Protein AF-Q24WX6-F1 (afdb_monomer)

pLDDT: mean 88.16, std 10.54, range [50.06, 98.44]

Nearest PDB structure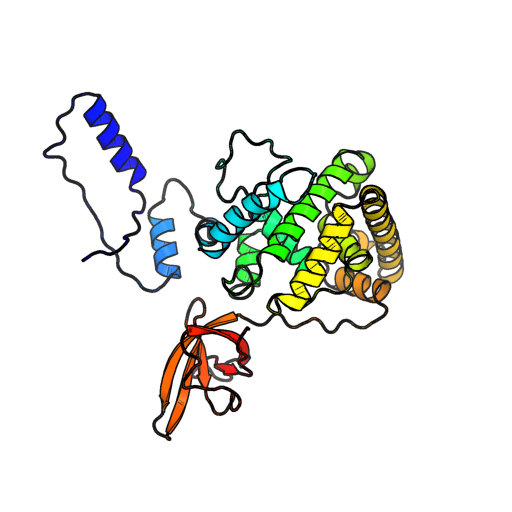s (foldseek):
  1u5k-assembly1_A  TM=6.510E-01  e=1.319E-01  Deinococcus radiodurans R1 = ATCC 13939 = DSM 20539
  2q2h-assembly1_B  TM=5.658E-01  e=6.528E-02  Agrobacterium fabrum str. C58
  5h34-assembly1_A  TM=5.821E-01  e=9.757E-02  Nanoarchaeum equitans Kin4-M
  7d8r-assembly2_C  TM=3.415E-01  e=2.922E-02  Homo sapiens
  7d8s-assembly1_B  TM=3.604E-01  e=7.981E-02  Homo sapiens

Organism: Desulfitobacterium hafniense (strain Y51) (NCBI:txid138119)

Mean predicted aligned error: 9.55 Å

InterPro domains:
  IPR018891 Abortive phage infection protein, C-terminal [PF10592] (2-217)

Foldseek 3Di:
DDDPDDDAPCPVVVVVVVVCVVVVHDCVVPDDDDDDDDDPFVVVVLVCNQVRPPPDGDDPLNVLCVDPLNVVLQVVLVVVPVVAPDQRAGECADPCPPVPDDPLSYDYLLQLLLLLCLAQQLQQLCSVPGPNVSCVVCPLQPSDPLFDSLSSVLSSVLLSLLVVLCVVVVVSCVPCVLVSSVLSNLLLCVFLNDHDQRLQHVNNNSSSVSSVCCCSDPCVSVSSVVSSVVVVVLLVVCCVVPHVVCNVVCRNDPVSSQSSCCVSVVDNDPNPPRFRKFAWADWDADPVRWIKTWTDGPRDTAIETCVQVVPDDRVPRHGFMWTFDWDPDPDPPDHIHTHPIDTRD

Structure (mmCIF, N/CA/C/O backbone):
data_AF-Q24WX6-F1
#
_entry.id   AF-Q24WX6-F1
#
loop_
_atom_site.group_PDB
_atom_site.id
_atom_site.type_symbol
_atom_site.label_atom_id
_atom_site.label_alt_id
_atom_site.label_comp_id
_atom_site.label_asym_id
_atom_site.label_entity_id
_atom_site.label_seq_id
_atom_site.pdbx_PDB_ins_code
_atom_site.Cartn_x
_atom_site.Cartn_y
_atom_site.Cartn_z
_atom_site.occupancy
_atom_site.B_iso_or_equiv
_atom_site.auth_seq_id
_atom_site.auth_comp_id
_atom_site.auth_asym_id
_atom_site.auth_atom_id
_atom_site.pdbx_PDB_model_num
ATOM 1 N N . MET A 1 1 ? -2.147 -34.219 -20.030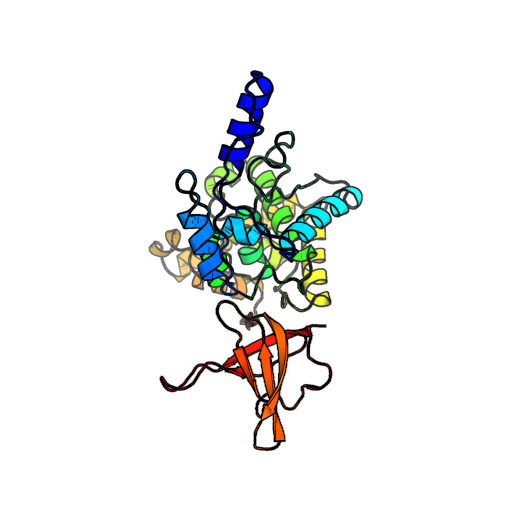 1.00 60.09 1 MET A N 1
ATOM 2 C CA . MET A 1 1 ? -1.187 -33.337 -20.732 1.00 60.09 1 MET A CA 1
ATOM 3 C C . MET A 1 1 ? -0.589 -32.404 -19.684 1.00 60.09 1 MET A C 1
ATOM 5 O O . MET A 1 1 ? -1.274 -32.155 -18.702 1.00 60.09 1 MET A O 1
ATOM 9 N N . LEU A 1 2 ? 0.665 -31.956 -19.806 1.00 70.75 2 LEU A N 1
ATOM 10 C CA . LEU A 1 2 ? 1.179 -30.904 -18.916 1.00 70.75 2 LEU A CA 1
ATOM 11 C C . LEU A 1 2 ? 0.625 -29.567 -19.405 1.00 70.75 2 LEU A C 1
ATOM 13 O O . LEU A 1 2 ? 0.882 -29.190 -20.545 1.00 70.75 2 LEU A O 1
ATOM 17 N N . GLU A 1 3 ? -0.123 -28.871 -18.560 1.00 67.50 3 GLU A N 1
ATOM 18 C CA . GLU A 1 3 ? -0.701 -27.568 -18.880 1.00 67.50 3 GLU A CA 1
ATOM 19 C C . GLU A 1 3 ? 0.073 -26.487 -18.121 1.00 67.50 3 GLU A C 1
ATOM 21 O O . GLU A 1 3 ? 0.206 -26.552 -16.901 1.00 67.50 3 GLU A O 1
ATOM 26 N N . SER A 1 4 ? 0.644 -25.527 -18.855 1.00 69.25 4 SER A N 1
ATOM 27 C CA . SER A 1 4 ? 1.401 -24.384 -18.315 1.00 69.25 4 SER A CA 1
ATOM 28 C C . SER A 1 4 ? 2.493 -24.729 -17.273 1.00 69.25 4 SER A C 1
ATOM 30 O O . SER A 1 4 ? 2.513 -24.141 -16.190 1.00 69.25 4 SER A O 1
ATOM 32 N N . PRO A 1 5 ? 3.435 -25.656 -17.558 1.00 78.69 5 PRO A N 1
ATOM 33 C CA . PRO A 1 5 ? 4.469 -26.034 -16.596 1.00 78.69 5 PRO A CA 1
ATOM 34 C C . PRO A 1 5 ? 5.439 -24.878 -16.303 1.00 78.69 5 PRO A C 1
ATOM 36 O O . PRO A 1 5 ? 5.930 -24.207 -17.213 1.00 78.69 5 PRO A O 1
ATOM 39 N N . GLN A 1 6 ? 5.793 -24.693 -15.030 1.00 74.00 6 GLN A N 1
ATOM 40 C CA . GLN A 1 6 ? 6.845 -23.759 -14.632 1.00 74.00 6 GLN A CA 1
ATOM 41 C C . GLN A 1 6 ? 8.226 -24.416 -14.773 1.00 74.00 6 GLN A C 1
ATOM 43 O O . GLN A 1 6 ? 8.558 -25.363 -14.061 1.00 74.00 6 GLN A O 1
ATOM 48 N N . VAL A 1 7 ? 9.061 -23.888 -15.671 1.00 79.75 7 VAL A N 1
ATOM 49 C CA . VAL A 1 7 ? 10.448 -24.347 -15.839 1.00 79.75 7 VAL A CA 1
ATOM 50 C C . VAL A 1 7 ? 11.359 -23.601 -14.865 1.00 79.75 7 VAL A C 1
ATOM 52 O O . VAL A 1 7 ? 11.548 -22.390 -14.974 1.00 79.75 7 VAL A O 1
ATOM 55 N N . VAL A 1 8 ? 11.963 -24.330 -13.924 1.00 75.50 8 VAL A N 1
ATOM 56 C CA . VAL A 1 8 ? 12.970 -23.800 -12.992 1.00 75.50 8 VAL A CA 1
ATOM 57 C C . VAL A 1 8 ? 14.379 -24.163 -13.456 1.00 75.50 8 VAL A C 1
ATOM 59 O O . VAL A 1 8 ? 14.614 -25.270 -13.927 1.00 75.50 8 VAL A O 1
ATOM 62 N N . ASN A 1 9 ? 15.321 -23.222 -13.331 1.00 75.19 9 ASN A N 1
ATOM 63 C CA . ASN A 1 9 ? 16.736 -23.402 -13.692 1.00 75.19 9 ASN A CA 1
ATOM 64 C C . ASN A 1 9 ? 16.992 -23.863 -15.155 1.00 75.19 9 ASN A C 1
ATOM 66 O O . ASN A 1 9 ? 17.970 -24.540 -15.447 1.00 75.19 9 ASN A O 1
ATOM 70 N N . GLY A 1 10 ? 16.123 -23.484 -16.102 1.00 79.38 10 GLY A N 1
ATOM 71 C CA . GLY A 1 10 ? 16.285 -23.835 -17.525 1.00 79.38 10 GLY A CA 1
ATOM 72 C C . GLY A 1 10 ? 17.200 -22.894 -18.321 1.00 79.38 10 GLY A C 1
ATOM 73 O O . GLY A 1 10 ? 17.742 -23.282 -19.351 1.00 79.38 10 GLY A O 1
ATOM 74 N N . CYS A 1 11 ? 17.406 -21.658 -17.850 1.00 80.62 11 CYS A N 1
ATOM 75 C CA . CYS A 1 11 ? 18.111 -20.616 -18.608 1.00 80.62 11 CYS A CA 1
ATOM 76 C C . CYS A 1 11 ? 19.559 -21.004 -18.958 1.00 80.62 11 CYS A C 1
ATOM 78 O O . CYS A 1 11 ? 20.016 -20.747 -20.068 1.00 80.62 11 CYS A O 1
ATOM 80 N N . GLN A 1 12 ? 20.264 -21.672 -18.041 1.00 79.81 12 GLN A N 1
ATOM 81 C CA . GLN A 1 12 ? 21.644 -22.111 -18.268 1.00 79.81 12 GLN A CA 1
ATOM 82 C C . GLN A 1 12 ? 21.723 -23.167 -19.361 1.00 79.81 12 GLN A C 1
ATOM 84 O O . GLN A 1 12 ? 22.486 -23.002 -20.308 1.00 79.81 12 GLN A O 1
ATOM 89 N N . THR A 1 13 ? 20.884 -24.200 -19.269 1.00 86.75 13 THR A N 1
ATOM 90 C CA . THR A 1 13 ? 20.792 -25.256 -20.279 1.00 86.75 13 THR A CA 1
ATOM 91 C C . THR A 1 13 ? 20.408 -24.679 -21.639 1.00 86.75 13 THR A C 1
ATOM 93 O O . THR A 1 13 ? 21.085 -24.958 -22.625 1.00 86.75 13 THR A O 1
ATOM 96 N N . CYS A 1 14 ? 19.396 -23.806 -21.696 1.00 88.06 14 CYS A N 1
ATOM 97 C CA . CYS A 1 14 ? 18.997 -23.142 -22.938 1.00 88.06 14 CYS A CA 1
ATOM 98 C C . CYS A 1 14 ? 20.135 -22.303 -23.535 1.00 88.06 14 CYS A C 1
ATOM 100 O O . CYS A 1 14 ? 20.377 -22.371 -24.737 1.00 88.06 14 CYS A O 1
ATOM 102 N N . ASN A 1 15 ? 20.864 -21.543 -22.712 1.00 88.81 15 ASN A N 1
ATOM 103 C CA . ASN A 1 15 ? 21.990 -20.740 -23.179 1.00 88.81 15 ASN A CA 1
ATOM 104 C C . ASN A 1 15 ? 23.150 -21.613 -23.685 1.00 88.81 15 ASN A C 1
ATOM 106 O O . ASN A 1 15 ? 23.727 -21.305 -24.723 1.00 88.81 15 ASN A O 1
ATOM 110 N N . SER A 1 16 ? 23.475 -22.716 -23.004 1.00 89.81 16 SER A N 1
ATOM 111 C CA . SER A 1 16 ? 24.499 -23.666 -23.457 1.00 89.81 16 SER A CA 1
ATOM 112 C C . SER A 1 16 ? 24.142 -24.301 -24.800 1.00 89.81 16 SER A C 1
ATOM 114 O O . SER A 1 16 ? 24.988 -24.339 -25.690 1.00 89.81 16 SER A O 1
ATOM 116 N N . LEU A 1 17 ? 22.889 -24.735 -24.974 1.00 91.69 17 LEU A N 1
ATOM 117 C CA . LEU A 1 17 ? 22.399 -25.275 -26.246 1.00 91.69 17 LEU A CA 1
ATOM 118 C C . LEU A 1 17 ? 22.440 -24.217 -27.355 1.00 91.69 17 LEU A C 1
ATOM 120 O O . LEU A 1 17 ? 22.911 -24.494 -28.454 1.00 91.69 17 LEU A O 1
ATOM 124 N N . TYR A 1 18 ? 22.022 -22.985 -27.052 1.00 92.31 18 TYR A N 1
ATOM 125 C CA . TYR A 1 18 ? 22.083 -21.867 -27.993 1.00 92.31 18 TYR A CA 1
ATOM 126 C C . TYR A 1 18 ? 23.519 -21.551 -28.439 1.00 92.31 18 TYR A C 1
ATOM 128 O O . TYR A 1 18 ? 23.769 -21.372 -29.630 1.00 92.31 18 TYR A O 1
ATOM 136 N N . VAL A 1 19 ? 24.478 -21.512 -27.507 1.00 94.19 19 VAL A N 1
ATOM 137 C CA . VAL A 1 19 ? 25.898 -21.273 -27.819 1.00 94.19 19 VAL A CA 1
ATOM 138 C C . VAL A 1 19 ? 26.489 -22.421 -28.640 1.00 94.19 19 VAL A C 1
ATOM 140 O O . VAL A 1 19 ? 27.197 -22.159 -29.609 1.00 94.19 19 VAL A O 1
ATOM 143 N N . ALA A 1 20 ? 26.182 -23.675 -28.296 1.00 92.19 20 ALA A N 1
ATOM 144 C CA . ALA A 1 20 ? 26.633 -24.847 -29.047 1.00 92.19 20 ALA A CA 1
ATOM 145 C C . ALA A 1 20 ? 26.118 -24.815 -30.495 1.00 92.19 20 ALA A C 1
ATOM 147 O O . ALA A 1 20 ? 26.913 -24.905 -31.431 1.00 92.19 20 ALA A O 1
ATOM 148 N N . MET A 1 21 ? 24.818 -24.558 -30.674 1.00 92.75 21 MET A N 1
ATOM 149 C CA . MET A 1 21 ? 24.195 -24.389 -31.988 1.00 92.75 21 MET A CA 1
ATOM 150 C C . MET A 1 21 ? 24.847 -23.247 -32.781 1.00 92.75 21 MET A C 1
ATOM 152 O O . MET A 1 21 ? 25.181 -23.411 -33.952 1.00 92.75 21 MET A O 1
ATOM 156 N N . LYS A 1 22 ? 25.088 -22.094 -32.142 1.00 95.19 22 LYS A N 1
ATOM 157 C CA . LYS A 1 22 ? 25.739 -20.937 -32.780 1.00 95.19 22 LYS A CA 1
ATOM 158 C C . LYS A 1 22 ? 27.173 -21.236 -33.233 1.00 95.19 22 LYS A C 1
ATOM 160 O O . LYS A 1 22 ? 27.625 -20.662 -34.220 1.00 95.19 22 LYS A O 1
ATOM 165 N N . ASN A 1 23 ? 27.869 -22.129 -32.536 1.00 95.50 23 ASN A N 1
ATOM 166 C CA . ASN A 1 23 ? 29.226 -22.558 -32.867 1.00 95.50 23 ASN A CA 1
ATOM 167 C C . ASN A 1 23 ? 29.267 -23.745 -33.850 1.00 95.50 23 ASN A C 1
ATOM 169 O O . ASN A 1 23 ? 30.344 -24.283 -34.095 1.00 95.50 23 ASN A O 1
ATOM 173 N N . GLY A 1 24 ? 28.123 -24.157 -34.412 1.00 93.50 24 GLY A N 1
ATOM 174 C CA . GLY A 1 24 ? 28.044 -25.239 -35.397 1.00 93.50 24 GLY A CA 1
ATOM 175 C C . GLY A 1 24 ? 28.171 -26.646 -34.809 1.00 93.50 24 GLY A C 1
ATOM 176 O O . GLY A 1 24 ? 28.471 -27.582 -35.544 1.00 93.50 24 GLY A O 1
ATOM 177 N N . VAL A 1 25 ? 27.968 -26.808 -33.499 1.00 94.00 25 VAL A N 1
ATOM 178 C CA . VAL A 1 25 ? 27.922 -28.128 -32.857 1.00 94.00 25 VAL A CA 1
ATOM 179 C C . VAL A 1 25 ? 26.574 -28.779 -33.167 1.00 94.00 25 VAL A C 1
ATOM 181 O O . VAL A 1 25 ? 25.530 -28.164 -32.938 1.00 94.00 25 VAL A O 1
ATOM 184 N N . ASP A 1 26 ? 26.587 -30.020 -33.659 1.00 92.12 26 ASP A N 1
ATOM 185 C CA . ASP A 1 26 ? 25.370 -30.820 -33.799 1.00 92.12 26 ASP A CA 1
ATOM 186 C C . ASP A 1 26 ? 24.848 -31.217 -32.411 1.00 92.12 26 ASP A C 1
ATOM 188 O O . ASP A 1 26 ? 25.550 -31.840 -31.614 1.00 92.12 26 ASP A O 1
ATOM 192 N N . ILE A 1 27 ? 23.617 -30.806 -32.115 1.00 91.06 27 ILE A N 1
ATOM 193 C CA . ILE A 1 27 ? 22.934 -31.049 -30.840 1.00 91.06 27 ILE A CA 1
ATOM 194 C C . ILE A 1 27 ? 21.709 -31.960 -31.001 1.00 91.06 27 ILE A C 1
ATOM 196 O O . ILE A 1 27 ? 20.914 -32.070 -30.071 1.00 91.06 27 ILE A O 1
ATOM 200 N N . SER A 1 28 ? 21.529 -32.599 -32.162 1.00 91.38 28 SER A N 1
ATOM 201 C CA . SER A 1 28 ? 20.377 -33.467 -32.446 1.00 91.38 28 SER A CA 1
ATOM 202 C C . SER A 1 28 ? 20.262 -34.662 -31.488 1.00 91.38 28 SER A C 1
ATOM 204 O O . SER A 1 28 ? 19.153 -35.056 -31.131 1.00 91.38 28 SER A O 1
ATOM 206 N N . GLU A 1 29 ? 21.393 -35.178 -31.001 1.00 91.38 29 GLU A N 1
ATOM 207 C CA . GLU A 1 29 ? 21.464 -36.269 -30.016 1.00 91.38 29 GLU A CA 1
ATOM 208 C C . GLU A 1 29 ? 21.623 -35.779 -28.564 1.00 91.38 29 GLU A C 1
ATOM 210 O O . GLU A 1 29 ? 21.846 -36.572 -27.646 1.00 91.38 29 GLU A O 1
ATOM 215 N N . ALA A 1 30 ? 21.530 -34.468 -28.314 1.00 89.50 30 ALA A N 1
ATOM 216 C CA . ALA A 1 30 ? 21.699 -33.924 -26.972 1.00 89.50 30 ALA A CA 1
ATOM 217 C C . ALA A 1 30 ? 20.578 -34.403 -26.031 1.00 89.50 30 ALA A C 1
ATOM 219 O O . ALA A 1 30 ? 19.395 -34.122 -26.232 1.00 89.50 30 ALA A O 1
ATOM 220 N N . VAL A 1 31 ? 20.957 -35.084 -24.947 1.00 89.19 31 VAL A N 1
ATOM 221 C CA . VAL A 1 31 ? 20.015 -35.588 -23.939 1.00 89.19 31 VAL A CA 1
ATOM 222 C C . VAL A 1 31 ? 19.787 -34.536 -22.855 1.00 89.19 31 VAL A C 1
ATOM 224 O O . VAL A 1 31 ? 20.720 -34.109 -22.174 1.00 89.19 31 VAL A O 1
ATOM 227 N N . ILE A 1 32 ? 18.526 -34.148 -22.651 1.00 87.94 32 ILE A N 1
ATOM 228 C CA . ILE A 1 32 ? 18.121 -33.224 -21.586 1.00 87.94 32 ILE A CA 1
ATOM 229 C C . ILE A 1 32 ? 17.443 -34.013 -20.467 1.00 87.94 32 ILE A C 1
ATOM 231 O O . ILE A 1 32 ? 16.397 -34.630 -20.662 1.00 87.94 32 ILE A O 1
ATOM 235 N N . PHE A 1 33 ? 18.008 -33.947 -19.262 1.00 85.75 33 PHE A N 1
ATOM 236 C CA . PHE A 1 33 ? 17.379 -34.510 -18.071 1.00 85.75 33 PHE A CA 1
ATOM 237 C C . PHE A 1 33 ? 16.331 -33.546 -17.520 1.00 85.75 33 PHE A C 1
ATOM 239 O O . PHE A 1 33 ? 16.661 -32.483 -16.993 1.00 85.75 33 PHE A O 1
ATOM 246 N N . VAL A 1 34 ? 15.061 -33.938 -17.609 1.00 85.94 34 VAL A N 1
ATOM 247 C CA . VAL A 1 34 ? 13.938 -33.173 -17.060 1.00 85.94 34 VAL A CA 1
ATOM 248 C C . VAL A 1 34 ? 13.403 -33.883 -15.822 1.00 85.94 34 VAL A C 1
ATOM 250 O O . VAL A 1 34 ? 13.011 -35.047 -15.881 1.00 85.94 34 VAL A O 1
ATOM 253 N N . LYS A 1 35 ? 13.357 -33.173 -14.690 1.00 85.94 35 LYS A N 1
ATOM 254 C CA . LYS A 1 35 ? 12.682 -33.637 -13.473 1.00 85.94 35 LYS A CA 1
ATOM 255 C C . LYS A 1 35 ? 11.341 -32.924 -13.343 1.00 85.94 35 LYS A C 1
ATOM 257 O O . LYS A 1 35 ? 11.308 -31.711 -13.160 1.00 85.94 35 LYS A O 1
ATOM 262 N N . ILE A 1 36 ? 10.252 -33.684 -13.406 1.00 86.62 36 ILE A N 1
ATOM 263 C CA . ILE A 1 36 ? 8.893 -33.163 -13.230 1.00 86.62 36 ILE A CA 1
ATOM 264 C C . ILE A 1 36 ? 8.498 -33.338 -11.764 1.00 86.62 36 ILE A C 1
ATOM 266 O O . ILE A 1 36 ? 8.629 -34.427 -11.206 1.00 86.62 36 ILE A O 1
ATOM 270 N N . ILE A 1 37 ? 8.031 -32.260 -11.136 1.00 82.88 37 ILE A N 1
ATOM 271 C CA . ILE A 1 37 ? 7.496 -32.275 -9.774 1.00 82.88 37 ILE A CA 1
ATOM 272 C C . ILE A 1 37 ? 6.096 -31.670 -9.823 1.00 82.88 37 ILE A C 1
ATOM 274 O O . ILE A 1 37 ? 5.929 -30.563 -10.326 1.00 82.88 37 ILE A O 1
ATOM 278 N N . ALA A 1 38 ? 5.107 -32.395 -9.304 1.00 83.88 38 ALA A N 1
ATOM 279 C CA . ALA A 1 38 ? 3.728 -31.935 -9.188 1.00 83.88 38 ALA A CA 1
ATOM 280 C C . ALA A 1 38 ? 3.383 -31.765 -7.705 1.00 83.88 38 ALA A C 1
ATOM 282 O O . ALA A 1 38 ? 3.514 -32.703 -6.920 1.00 83.88 38 ALA A O 1
ATOM 283 N N . THR A 1 39 ? 2.975 -30.560 -7.318 1.00 78.56 39 THR A N 1
ATOM 284 C CA . THR A 1 39 ? 2.577 -30.217 -5.949 1.00 78.56 39 THR A CA 1
ATOM 285 C C . THR A 1 39 ? 1.466 -29.174 -5.992 1.00 78.56 39 THR A C 1
ATOM 287 O O . THR A 1 39 ? 1.445 -28.344 -6.893 1.00 78.56 39 THR A O 1
ATOM 290 N N . GLN A 1 40 ? 0.560 -29.231 -5.016 1.00 73.25 40 GLN A N 1
ATOM 291 C CA . GLN A 1 40 ? -0.471 -28.212 -4.767 1.00 73.25 40 GLN A CA 1
ATOM 292 C C . GLN A 1 40 ? -0.101 -27.304 -3.580 1.00 73.25 40 GLN A C 1
ATOM 294 O O . GLN A 1 40 ? -0.862 -26.429 -3.194 1.00 73.25 40 GLN A O 1
ATOM 299 N N . VAL A 1 41 ? 1.058 -27.544 -2.957 1.00 75.06 41 VAL A N 1
ATOM 300 C CA . VAL A 1 41 ? 1.528 -26.807 -1.783 1.00 75.06 41 VAL A CA 1
ATOM 301 C C . VAL A 1 41 ? 2.519 -25.732 -2.222 1.00 75.06 41 VAL A C 1
ATOM 303 O O . VAL A 1 41 ? 3.659 -26.051 -2.577 1.00 75.06 41 VAL A O 1
ATOM 306 N N . ASP A 1 42 ? 2.117 -24.464 -2.141 1.00 66.31 42 ASP A N 1
ATOM 307 C CA . ASP A 1 42 ? 2.928 -23.310 -2.565 1.00 66.31 42 ASP A CA 1
ATOM 308 C C . ASP A 1 42 ? 4.263 -23.208 -1.828 1.00 66.31 42 ASP A C 1
ATOM 310 O O . ASP A 1 42 ? 5.299 -22.901 -2.421 1.00 66.31 42 ASP A O 1
ATOM 314 N N . SER A 1 43 ? 4.280 -23.528 -0.533 1.00 66.75 43 SER A N 1
ATOM 315 C CA . SER A 1 43 ? 5.517 -23.529 0.252 1.00 66.75 43 SER A CA 1
ATOM 316 C C . SER A 1 43 ? 6.532 -24.555 -0.270 1.00 66.75 43 SER A C 1
ATOM 318 O O . SER A 1 43 ? 7.736 -24.281 -0.269 1.00 66.75 43 SER A O 1
ATOM 320 N N . LEU A 1 44 ? 6.063 -25.696 -0.793 1.00 74.88 44 LEU A N 1
ATOM 321 C CA . LEU A 1 44 ? 6.910 -26.704 -1.426 1.00 74.88 44 LEU A CA 1
ATOM 322 C C . LEU A 1 44 ? 7.382 -26.237 -2.807 1.00 74.88 44 LEU A C 1
ATOM 324 O O . LEU A 1 44 ? 8.564 -26.386 -3.110 1.00 74.88 44 LEU A O 1
ATOM 328 N N . THR A 1 45 ? 6.510 -25.619 -3.608 1.00 73.31 45 THR A N 1
ATOM 329 C CA . THR A 1 45 ? 6.875 -25.006 -4.899 1.00 73.31 45 THR A CA 1
ATOM 330 C C . THR A 1 45 ? 7.978 -23.963 -4.718 1.00 73.31 45 THR A C 1
ATOM 332 O O . THR A 1 45 ? 9.033 -24.047 -5.352 1.00 73.31 45 THR A O 1
ATOM 335 N N . ASN A 1 46 ? 7.798 -23.040 -3.770 1.00 69.44 46 ASN A N 1
ATOM 336 C CA . ASN A 1 46 ? 8.791 -22.026 -3.417 1.00 69.44 46 ASN A CA 1
ATOM 337 C C . ASN A 1 46 ? 10.087 -22.666 -2.905 1.00 69.44 46 ASN A C 1
ATOM 339 O O . ASN A 1 46 ? 11.180 -22.231 -3.270 1.00 69.44 46 ASN A O 1
ATOM 343 N N . GLY A 1 47 ? 9.983 -23.726 -2.097 1.00 73.81 47 GLY A N 1
ATOM 344 C CA . GLY A 1 47 ? 11.125 -24.511 -1.629 1.00 73.81 47 GLY A CA 1
ATOM 345 C C . GLY A 1 47 ? 11.916 -25.156 -2.772 1.00 73.81 47 GLY A C 1
ATOM 346 O O . GLY A 1 47 ? 13.144 -25.071 -2.790 1.00 73.81 47 GLY A O 1
ATOM 347 N N . ILE A 1 48 ? 11.231 -25.736 -3.761 1.00 79.00 48 ILE A N 1
ATOM 348 C CA . ILE A 1 48 ? 11.843 -26.326 -4.959 1.00 79.00 48 ILE A CA 1
ATOM 349 C C . ILE A 1 48 ? 12.548 -25.247 -5.776 1.00 79.00 48 ILE A C 1
ATOM 351 O O . ILE A 1 48 ? 13.717 -25.406 -6.127 1.00 79.00 48 ILE A O 1
ATOM 355 N N . VAL A 1 49 ? 11.879 -24.130 -6.056 1.00 73.12 49 VAL A N 1
ATOM 356 C CA . VAL A 1 49 ? 12.453 -23.030 -6.842 1.00 73.12 49 VAL A CA 1
ATOM 357 C C . VAL A 1 49 ? 13.682 -22.440 -6.135 1.00 73.12 49 VAL A C 1
ATOM 359 O O . VAL A 1 49 ? 14.711 -22.225 -6.777 1.00 73.12 49 VAL A O 1
ATOM 362 N N . LYS A 1 50 ? 13.626 -22.244 -4.811 1.00 70.88 50 LYS A N 1
ATOM 363 C CA . LYS A 1 50 ? 14.773 -21.797 -4.002 1.00 70.88 50 LYS A CA 1
ATOM 364 C C . LYS A 1 50 ? 15.917 -22.807 -4.013 1.00 70.88 50 LYS A C 1
ATOM 366 O O . LYS A 1 50 ? 17.061 -22.437 -4.255 1.00 70.88 50 LYS A O 1
ATOM 371 N N . GLY A 1 51 ? 15.615 -24.083 -3.774 1.00 71.38 51 GLY A N 1
ATOM 372 C CA . GLY A 1 51 ? 16.614 -25.150 -3.696 1.00 71.38 51 GLY A CA 1
ATOM 373 C C . GLY A 1 51 ? 17.288 -25.461 -5.035 1.00 71.38 51 GLY A C 1
ATOM 374 O O . GLY A 1 51 ? 18.442 -25.892 -5.058 1.00 71.38 51 GLY A O 1
ATOM 375 N N . THR A 1 52 ? 16.593 -25.224 -6.150 1.00 72.50 52 THR A N 1
ATOM 376 C CA . THR A 1 52 ? 17.114 -25.447 -7.507 1.00 72.50 52 THR A CA 1
ATOM 377 C C . THR A 1 52 ? 17.898 -24.254 -8.052 1.00 72.50 52 THR A C 1
ATOM 379 O O . THR A 1 52 ? 18.831 -24.468 -8.823 1.00 72.50 52 THR A O 1
ATOM 382 N N . ASN A 1 53 ? 17.622 -23.021 -7.615 1.00 66.44 53 ASN A N 1
ATOM 383 C CA . ASN A 1 53 ? 18.404 -21.828 -7.965 1.00 66.44 53 ASN A CA 1
ATOM 384 C C . ASN A 1 53 ? 19.611 -21.634 -7.028 1.00 66.44 53 ASN A C 1
ATOM 386 O O . ASN A 1 53 ? 19.756 -20.613 -6.362 1.00 66.44 53 ASN A O 1
ATOM 390 N N . ARG A 1 54 ? 20.529 -22.608 -6.991 1.00 56.59 54 ARG A N 1
ATOM 391 C CA . ARG A 1 54 ? 21.718 -22.545 -6.114 1.00 56.59 54 ARG A CA 1
ATOM 392 C C . ARG A 1 54 ? 22.632 -21.339 -6.364 1.00 56.59 54 ARG A C 1
ATOM 394 O O . ARG A 1 54 ? 23.379 -20.966 -5.468 1.00 56.59 54 ARG A O 1
ATOM 401 N N . GLN A 1 55 ? 22.599 -20.754 -7.562 1.00 58.28 55 GLN A N 1
ATOM 402 C CA . GLN A 1 55 ? 23.461 -19.623 -7.922 1.00 58.28 55 GLN A CA 1
ATOM 403 C C . GLN A 1 55 ? 22.871 -18.255 -7.553 1.00 58.28 55 GLN A C 1
ATOM 405 O O . GLN A 1 55 ? 23.634 -17.320 -7.347 1.00 58.28 55 GLN A O 1
ATOM 410 N N . ASN A 1 56 ? 21.542 -18.135 -7.439 1.00 57.66 56 ASN A N 1
ATOM 411 C CA . ASN A 1 56 ? 20.856 -16.889 -7.095 1.00 57.66 56 ASN A CA 1
ATOM 412 C C . ASN A 1 56 ? 19.695 -17.184 -6.140 1.00 57.66 56 ASN A C 1
ATOM 414 O O . ASN A 1 56 ? 18.744 -17.865 -6.513 1.00 57.66 56 ASN A O 1
ATOM 418 N N . ILE A 1 57 ? 19.747 -16.639 -4.924 1.00 62.28 57 ILE A N 1
ATOM 419 C CA . ILE A 1 57 ? 18.659 -16.773 -3.949 1.00 62.28 57 ILE A CA 1
ATOM 420 C C . ILE A 1 57 ? 17.381 -16.159 -4.539 1.00 62.28 57 ILE A C 1
ATOM 422 O O . ILE A 1 57 ? 17.356 -14.979 -4.887 1.00 62.28 57 ILE A O 1
ATOM 426 N N . VAL A 1 58 ? 16.315 -16.958 -4.634 1.00 64.44 58 VAL A N 1
ATOM 427 C CA . VAL A 1 58 ? 14.978 -16.473 -5.003 1.00 64.44 58 VAL A CA 1
ATOM 428 C C . VAL A 1 58 ? 14.226 -16.123 -3.723 1.00 64.44 58 VAL A C 1
ATOM 430 O O . VAL A 1 58 ? 13.948 -16.991 -2.896 1.00 64.44 58 VAL A O 1
ATOM 433 N N . TYR A 1 59 ? 13.940 -14.842 -3.535 1.00 76.06 59 TYR A N 1
ATOM 434 C CA . TYR A 1 59 ? 13.269 -14.332 -2.339 1.00 76.06 59 TYR A CA 1
ATOM 435 C C . TYR A 1 59 ? 11.736 -14.469 -2.443 1.00 76.06 59 TYR A C 1
ATOM 437 O O . TYR A 1 59 ? 11.211 -14.594 -3.547 1.00 76.06 59 TYR A O 1
ATOM 445 N N . ASP A 1 60 ? 11.013 -14.465 -1.315 1.00 76.50 60 ASP A N 1
ATOM 446 C CA . ASP A 1 60 ? 9.539 -14.618 -1.285 1.00 76.50 60 ASP A CA 1
ATOM 447 C C . ASP A 1 60 ? 8.851 -13.523 -2.118 1.00 76.50 60 ASP A C 1
ATOM 449 O O . ASP A 1 60 ? 7.910 -13.765 -2.868 1.00 76.50 60 ASP A O 1
ATOM 453 N N . GLU A 1 61 ? 9.421 -12.325 -2.072 1.00 82.12 61 GLU A N 1
ATOM 454 C CA . GLU A 1 61 ? 9.010 -11.151 -2.825 1.00 82.12 61 GLU A CA 1
ATOM 455 C C . GLU A 1 61 ? 9.088 -11.373 -4.334 1.00 82.12 61 GLU A C 1
ATOM 457 O O . GLU A 1 61 ? 8.290 -10.806 -5.069 1.00 82.12 61 GLU A O 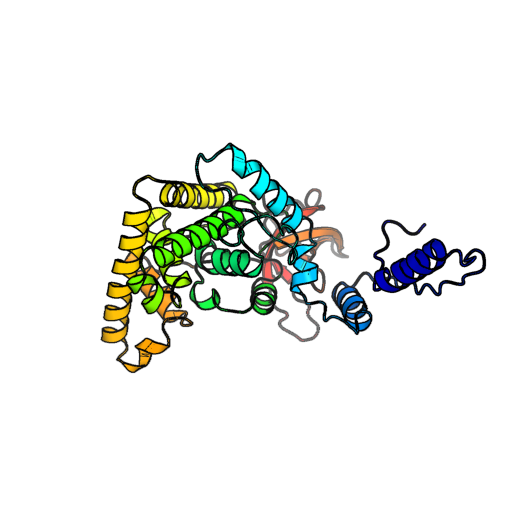1
ATOM 462 N N . ALA A 1 62 ? 10.015 -12.215 -4.807 1.00 81.94 62 ALA A N 1
ATOM 463 C CA . ALA A 1 62 ? 10.128 -12.547 -6.223 1.00 81.94 62 ALA A CA 1
ATOM 464 C C . ALA A 1 62 ? 8.952 -13.407 -6.711 1.00 81.94 62 ALA A C 1
ATOM 466 O O . ALA A 1 62 ? 8.599 -13.312 -7.884 1.00 81.94 62 ALA A O 1
ATOM 467 N N . PHE A 1 63 ? 8.338 -14.210 -5.835 1.00 82.62 63 PHE A N 1
ATOM 468 C CA . PHE A 1 63 ? 7.100 -14.930 -6.147 1.00 82.62 63 PHE A CA 1
ATOM 469 C C . PHE A 1 63 ? 5.896 -14.007 -6.052 1.00 82.62 63 PHE A C 1
ATOM 471 O O . PHE A 1 63 ? 5.066 -14.006 -6.959 1.00 82.62 63 PHE A O 1
ATOM 478 N N . GLU A 1 64 ? 5.835 -13.175 -5.012 1.00 88.56 64 GLU A N 1
ATOM 479 C CA . GLU A 1 64 ? 4.747 -12.214 -4.826 1.00 88.56 64 GLU A CA 1
ATOM 480 C C . GLU A 1 64 ? 4.549 -11.354 -6.070 1.00 88.56 64 GLU A C 1
ATOM 482 O O . GLU A 1 64 ? 3.472 -11.327 -6.662 1.00 88.56 64 GLU A O 1
ATOM 487 N N . ILE A 1 65 ? 5.632 -10.743 -6.553 1.00 90.31 65 ILE A N 1
ATOM 488 C CA . ILE A 1 65 ? 5.570 -9.888 -7.729 1.00 90.31 65 ILE A CA 1
ATOM 489 C C . ILE A 1 65 ? 5.173 -10.646 -8.997 1.00 90.31 65 ILE A C 1
ATOM 491 O O . ILE A 1 65 ? 4.929 -10.002 -10.002 1.00 90.31 65 ILE A O 1
ATOM 495 N N . THR A 1 66 ? 5.134 -11.980 -9.034 1.00 87.44 66 THR A N 1
ATOM 496 C CA . THR A 1 66 ? 4.657 -12.722 -10.218 1.00 87.44 66 THR A CA 1
ATOM 497 C C . THR A 1 66 ? 3.147 -12.924 -10.253 1.00 87.44 66 THR A C 1
ATOM 499 O O . THR A 1 66 ? 2.639 -13.280 -11.316 1.00 87.44 66 THR A O 1
ATOM 502 N N . LYS A 1 67 ? 2.439 -12.655 -9.148 1.00 88.81 67 LYS A N 1
ATOM 503 C CA . LYS A 1 67 ? 0.983 -12.806 -9.055 1.00 88.81 67 LYS A CA 1
ATOM 504 C C . LYS A 1 67 ? 0.227 -11.890 -10.035 1.00 88.81 67 LYS A C 1
ATOM 506 O O . LYS A 1 67 ? 0.736 -10.809 -10.362 1.00 88.81 67 LYS A O 1
ATOM 511 N N . PRO A 1 68 ? -0.993 -12.280 -10.466 1.00 90.44 68 PRO A N 1
ATOM 512 C CA . PRO A 1 68 ? -1.845 -11.477 -11.346 1.00 90.44 68 PRO A CA 1
ATOM 513 C C . PRO A 1 68 ? -2.044 -10.042 -10.856 1.00 90.44 68 PRO A C 1
ATOM 515 O O . PRO A 1 68 ? -1.821 -9.121 -11.640 1.00 90.44 68 PRO A O 1
ATOM 518 N N . PHE A 1 69 ? -2.324 -9.849 -9.560 1.00 95.31 69 PHE A N 1
ATOM 519 C CA . PHE A 1 69 ? -2.432 -8.531 -8.932 1.00 95.31 69 PHE A CA 1
ATOM 520 C C . PHE A 1 69 ? -1.323 -7.561 -9.362 1.00 95.31 69 PHE A C 1
ATOM 522 O O . PHE A 1 69 ? -1.586 -6.453 -9.821 1.00 95.31 69 PHE A O 1
ATOM 529 N N . HIS A 1 70 ? -0.059 -7.980 -9.263 1.00 96.38 70 HIS A N 1
ATOM 530 C CA . HIS A 1 70 ? 1.075 -7.108 -9.556 1.00 96.38 70 HIS A CA 1
ATOM 531 C C . HIS A 1 70 ? 1.267 -6.829 -11.047 1.00 96.38 70 HIS A C 1
ATOM 533 O O . HIS A 1 70 ? 1.831 -5.792 -11.396 1.00 96.38 70 HIS A O 1
ATOM 539 N N . LYS A 1 71 ? 0.819 -7.738 -11.918 1.00 94.38 71 LYS A N 1
ATOM 540 C CA . LYS A 1 71 ? 0.778 -7.496 -13.362 1.00 94.38 71 LYS A CA 1
ATOM 541 C C . LYS A 1 71 ? -0.317 -6.479 -13.698 1.00 94.38 71 LYS A C 1
ATOM 543 O O . LYS A 1 71 ? -0.034 -5.498 -14.369 1.00 94.38 71 LYS A O 1
ATOM 548 N N . ASN A 1 72 ? -1.516 -6.658 -13.147 1.00 96.75 72 ASN A N 1
ATOM 549 C CA . ASN A 1 72 ? -2.623 -5.720 -13.332 1.00 96.75 72 ASN A CA 1
ATOM 550 C C . ASN A 1 72 ? -2.274 -4.331 -12.776 1.00 96.75 72 ASN A C 1
ATOM 552 O O . ASN A 1 72 ? -2.579 -3.318 -13.396 1.00 96.75 72 ASN A O 1
ATOM 556 N N . LEU A 1 73 ? -1.581 -4.273 -11.633 1.00 97.50 73 LEU A N 1
ATOM 557 C CA . LEU A 1 73 ? -1.095 -3.019 -11.065 1.00 97.50 73 LEU A CA 1
ATOM 558 C C . LEU A 1 73 ? -0.070 -2.339 -11.979 1.00 97.50 73 LEU A C 1
ATOM 560 O O . LEU A 1 73 ? -0.107 -1.128 -12.143 1.00 97.50 73 LEU A O 1
ATOM 564 N N . GLU A 1 74 ? 0.852 -3.095 -12.569 1.00 95.81 74 GLU A N 1
ATOM 565 C CA . GLU A 1 74 ? 1.807 -2.571 -13.548 1.00 95.81 74 GLU A CA 1
ATOM 566 C C . GLU A 1 74 ? 1.091 -1.960 -14.761 1.00 95.81 74 GLU A C 1
ATOM 568 O O . GLU A 1 74 ? 1.358 -0.801 -15.083 1.00 95.81 74 GLU A O 1
ATOM 573 N N . ASP A 1 75 ? 0.117 -2.668 -15.338 1.00 94.62 75 ASP A N 1
ATOM 574 C CA . ASP A 1 75 ? -0.715 -2.168 -16.441 1.00 94.62 75 ASP A CA 1
ATOM 575 C C . ASP A 1 75 ? -1.506 -0.906 -16.027 1.00 94.62 75 ASP A C 1
ATOM 577 O O . ASP A 1 75 ? -1.594 0.065 -16.780 1.00 94.62 75 ASP A O 1
ATOM 581 N N . PHE A 1 76 ? -2.004 -0.855 -14.786 1.00 95.25 76 PHE A N 1
ATOM 582 C CA . PHE A 1 76 ? -2.689 0.316 -14.230 1.00 95.25 76 PHE A CA 1
ATOM 583 C C . PHE A 1 76 ? -1.765 1.537 -14.085 1.00 95.25 76 PHE A C 1
ATOM 585 O O . PHE A 1 76 ? -2.156 2.668 -14.378 1.00 95.25 76 PHE A O 1
ATOM 592 N N . PHE A 1 77 ? -0.502 1.345 -13.686 1.00 93.81 77 PHE A N 1
ATOM 593 C CA . PHE A 1 77 ? 0.486 2.433 -13.713 1.00 93.81 77 PHE A CA 1
ATOM 594 C C . PHE A 1 77 ? 0.678 2.972 -15.138 1.00 93.81 77 PHE A C 1
ATOM 596 O O . PHE A 1 77 ? 0.934 4.166 -15.311 1.00 93.81 77 PHE A O 1
ATOM 603 N N . GLU A 1 78 ? 0.550 2.115 -16.156 1.00 90.19 78 GLU A N 1
ATOM 604 C CA . GLU A 1 78 ? 0.646 2.517 -17.556 1.00 90.19 78 GLU A CA 1
ATOM 605 C C . GLU A 1 78 ? -0.575 3.283 -18.062 1.00 90.19 78 GLU A C 1
ATOM 607 O O . GLU A 1 78 ? -0.405 4.247 -18.806 1.00 90.19 78 GLU A O 1
ATOM 612 N N . SER A 1 79 ? -1.783 2.931 -17.627 1.00 90.50 79 SER A N 1
ATOM 613 C CA . SER A 1 79 ? -2.993 3.672 -18.006 1.00 90.50 79 SER A CA 1
ATOM 614 C C . SER A 1 79 ? -3.069 5.052 -17.344 1.00 90.50 79 SER A C 1
ATOM 616 O O . SER A 1 79 ? -3.600 6.002 -17.916 1.00 90.50 79 SER A O 1
ATOM 618 N N . MET A 1 80 ? -2.486 5.210 -16.152 1.00 87.44 80 MET A N 1
ATOM 619 C CA . MET A 1 80 ? -2.461 6.493 -15.437 1.00 87.44 80 MET A CA 1
ATOM 620 C C . MET A 1 80 ? -1.520 7.537 -16.066 1.00 87.44 80 MET A C 1
ATOM 622 O O . MET A 1 80 ? -1.533 8.703 -15.659 1.00 87.44 80 MET A O 1
ATOM 626 N N . LYS A 1 81 ? -0.711 7.155 -17.067 1.00 74.62 81 LYS A N 1
ATOM 627 C CA . LYS A 1 81 ? 0.221 8.055 -17.769 1.00 74.62 81 LYS A CA 1
ATOM 628 C C . LYS A 1 81 ? -0.504 9.156 -18.552 1.00 74.62 81 LYS A C 1
ATOM 630 O O . LYS A 1 81 ? -0.015 10.282 -18.580 1.00 74.62 81 LYS A O 1
ATOM 635 N N . ASP A 1 82 ? -1.671 8.844 -19.113 1.00 57.81 82 ASP A N 1
ATOM 636 C CA . ASP A 1 82 ? -2.398 9.728 -20.036 1.00 57.81 82 ASP A CA 1
ATOM 637 C C . ASP A 1 82 ? -3.372 10.684 -19.326 1.00 57.81 82 ASP A C 1
ATOM 639 O O . ASP A 1 82 ? -3.845 11.656 -19.912 1.00 57.81 82 ASP A O 1
ATOM 643 N N . SER A 1 83 ? -3.652 10.441 -18.042 1.00 55.72 83 SER A N 1
ATOM 644 C CA . SER A 1 83 ? -4.724 11.124 -17.298 1.00 55.72 83 SER A CA 1
ATOM 645 C C . SER A 1 83 ? -4.242 12.268 -16.399 1.00 55.72 83 SER A C 1
ATOM 647 O O . SER A 1 83 ? -5.039 13.091 -15.956 1.00 55.72 83 SER A O 1
ATOM 649 N N . SER A 1 84 ? -2.940 12.348 -16.105 1.00 50.88 84 SER A N 1
ATOM 650 C CA . SER A 1 84 ? -2.379 13.377 -15.225 1.00 50.88 84 SER A CA 1
ATOM 651 C C . SER A 1 84 ? -1.260 14.109 -15.957 1.00 50.88 84 SER A C 1
ATOM 653 O O . SER A 1 84 ? -0.251 13.503 -16.296 1.00 50.88 84 SER A O 1
ATOM 655 N N . GLY A 1 85 ? -1.398 15.413 -16.206 1.00 51.59 85 GLY A N 1
ATOM 656 C CA . GLY A 1 85 ? -0.364 16.255 -16.835 1.00 51.59 85 GLY A CA 1
ATOM 657 C C . GLY A 1 85 ? 0.904 16.449 -15.983 1.00 51.59 85 GLY A C 1
ATOM 658 O O . GLY A 1 85 ? 1.488 17.529 -15.966 1.00 51.59 85 GLY A O 1
ATOM 659 N N . SER A 1 86 ? 1.316 15.431 -15.225 1.00 57.44 86 SER A N 1
ATOM 660 C CA . SER A 1 86 ? 2.425 15.429 -14.282 1.00 57.44 86 SER A CA 1
ATOM 661 C C . SER A 1 86 ? 3.307 14.182 -14.462 1.00 57.44 86 SER A C 1
ATOM 663 O O . SER A 1 86 ? 2.965 13.258 -15.191 1.00 57.44 86 SER A O 1
ATOM 665 N N . VAL A 1 87 ? 4.482 14.176 -13.821 1.00 62.69 87 VAL A N 1
ATOM 666 C CA . VAL A 1 87 ? 5.515 13.131 -13.943 1.00 62.69 87 VAL A CA 1
ATOM 667 C C . VAL A 1 87 ? 4.934 11.716 -13.887 1.00 62.69 87 VAL A C 1
ATOM 669 O O . VAL A 1 87 ? 4.451 11.272 -12.847 1.00 62.69 87 VAL A O 1
ATOM 672 N N . THR A 1 88 ? 5.092 11.010 -15.002 1.00 81.88 88 THR A N 1
ATOM 673 C CA . THR A 1 88 ? 4.829 9.585 -15.184 1.00 81.88 88 THR A CA 1
ATOM 674 C C . THR A 1 88 ? 5.657 8.745 -14.208 1.00 81.88 88 THR A C 1
ATOM 676 O O . THR A 1 88 ? 6.892 8.799 -14.249 1.00 81.88 88 THR A O 1
ATOM 679 N N . LEU A 1 89 ? 4.992 7.972 -13.347 1.00 91.62 89 LEU A N 1
ATOM 680 C CA . LEU A 1 89 ? 5.627 6.996 -12.460 1.00 91.62 89 LEU A CA 1
ATOM 681 C C . LEU A 1 89 ? 5.450 5.592 -13.042 1.00 91.62 89 LEU A C 1
ATOM 683 O O . LEU A 1 89 ? 4.348 5.221 -13.424 1.00 91.62 89 LEU A O 1
ATOM 687 N N . PHE A 1 90 ? 6.529 4.817 -13.090 1.00 93.88 90 PHE A N 1
ATOM 688 C CA . PHE A 1 90 ? 6.542 3.442 -13.584 1.00 93.88 90 PHE A CA 1
ATOM 689 C C . PHE A 1 90 ? 6.735 2.474 -12.423 1.00 93.88 90 PHE A C 1
ATOM 691 O O . PHE A 1 90 ? 7.609 2.692 -11.577 1.00 93.88 90 PHE A O 1
ATOM 698 N N . TYR A 1 91 ? 5.958 1.395 -12.397 1.00 95.88 91 TYR A N 1
ATOM 699 C CA . TYR A 1 91 ? 6.153 0.323 -11.432 1.00 95.88 91 TYR A CA 1
ATOM 700 C C . TYR A 1 91 ? 7.190 -0.678 -11.959 1.00 95.88 91 TYR A C 1
ATOM 702 O O . TYR A 1 91 ? 6.895 -1.527 -12.786 1.00 95.88 91 TYR A O 1
ATOM 710 N N . GLU A 1 92 ? 8.432 -0.580 -11.477 1.00 94.62 92 GLU A N 1
ATOM 711 C CA . GLU A 1 92 ? 9.495 -1.537 -11.795 1.00 94.62 92 GLU A CA 1
ATOM 712 C C . GLU A 1 92 ? 9.371 -2.754 -10.877 1.00 94.62 92 GLU A C 1
ATOM 714 O O . GLU A 1 92 ? 9.989 -2.851 -9.812 1.00 94.62 92 GLU A O 1
ATOM 719 N N . ARG A 1 93 ? 8.510 -3.677 -11.299 1.00 92.44 93 ARG A N 1
ATOM 720 C CA . ARG A 1 93 ? 8.177 -4.885 -10.555 1.00 92.44 93 ARG A CA 1
ATOM 721 C C . ARG A 1 93 ? 9.366 -5.837 -10.437 1.00 92.44 93 ARG A C 1
ATOM 723 O O . ARG A 1 93 ? 9.632 -6.345 -9.350 1.00 92.44 93 ARG A O 1
ATOM 730 N N . ARG A 1 94 ? 10.118 -6.042 -11.526 1.00 87.38 94 ARG A N 1
ATOM 731 C CA . ARG A 1 94 ? 11.363 -6.830 -11.549 1.00 87.38 94 ARG A CA 1
ATOM 732 C C . ARG A 1 94 ? 12.583 -5.923 -11.671 1.00 87.38 94 ARG A C 1
ATOM 734 O O . ARG A 1 94 ? 12.574 -4.927 -12.391 1.00 87.38 94 ARG A O 1
ATOM 741 N N . SER A 1 95 ? 13.673 -6.301 -11.004 1.00 83.38 95 SER A N 1
ATOM 742 C CA . SER A 1 95 ? 14.930 -5.547 -11.069 1.00 83.38 95 SER A CA 1
ATOM 743 C C . SER A 1 95 ? 15.394 -5.369 -12.517 1.00 83.38 95 SER A C 1
ATOM 745 O O . SER A 1 95 ? 15.482 -6.342 -13.265 1.00 83.38 95 SER A O 1
ATOM 747 N N . LYS A 1 96 ? 15.706 -4.122 -12.894 1.00 83.94 96 LYS A N 1
ATOM 748 C CA . LYS A 1 96 ? 16.155 -3.720 -14.241 1.00 83.94 96 LYS A CA 1
ATOM 749 C C . LYS A 1 96 ? 15.146 -3.980 -15.367 1.00 83.94 96 LYS A C 1
ATOM 751 O O . LYS A 1 96 ? 15.546 -4.001 -16.527 1.00 83.94 96 LYS A O 1
ATOM 756 N N . GLN A 1 97 ? 13.862 -4.144 -15.057 1.00 86.44 97 GLN A N 1
ATOM 757 C CA . GLN A 1 97 ? 12.819 -4.296 -16.073 1.00 86.44 97 GLN A CA 1
ATOM 758 C C . GLN A 1 97 ? 12.704 -3.065 -16.983 1.00 86.44 97 GLN A C 1
ATOM 760 O O . GLN A 1 97 ? 12.440 -3.207 -18.175 1.00 86.44 97 GLN A O 1
ATOM 765 N N . HIS A 1 98 ? 12.974 -1.869 -16.450 1.00 88.75 98 HIS A N 1
ATOM 766 C CA . HIS A 1 98 ? 12.955 -0.622 -17.209 1.00 88.75 98 HIS A CA 1
ATOM 767 C C . HIS A 1 98 ? 14.319 0.088 -17.125 1.00 88.75 98 HIS A C 1
ATOM 769 O O . HIS A 1 98 ? 14.479 1.065 -16.378 1.00 88.75 98 HIS A O 1
ATOM 775 N N . PRO A 1 99 ? 15.333 -0.378 -17.885 1.00 87.19 99 PRO A N 1
ATOM 776 C CA . PRO A 1 99 ? 16.700 0.140 -17.794 1.00 87.19 99 PRO A CA 1
ATOM 777 C C . PRO A 1 99 ? 16.829 1.575 -18.321 1.00 87.19 99 PRO A C 1
ATOM 779 O O . PRO A 1 99 ? 17.643 2.342 -17.817 1.00 87.19 99 PRO A O 1
ATOM 782 N N . ASN A 1 100 ? 15.990 1.955 -19.289 1.00 91.69 100 ASN A N 1
ATOM 783 C CA . ASN A 1 100 ? 16.026 3.270 -19.936 1.00 91.69 100 ASN A CA 1
ATOM 784 C C . ASN A 1 100 ? 15.222 4.342 -19.181 1.00 91.69 100 ASN A C 1
ATOM 786 O O . ASN A 1 100 ? 15.219 5.506 -19.578 1.00 91.69 100 ASN A O 1
ATOM 790 N N . ILE A 1 101 ? 14.523 3.969 -18.104 1.00 90.12 101 ILE A N 1
ATOM 791 C CA . ILE A 1 101 ? 13.704 4.899 -17.324 1.00 90.12 101 ILE A CA 1
ATOM 792 C C . ILE A 1 101 ? 14.522 5.412 -16.130 1.00 90.12 101 ILE A C 1
ATOM 794 O O . ILE A 1 101 ? 15.026 4.604 -15.342 1.00 90.12 101 ILE A O 1
ATOM 798 N N . PRO A 1 102 ? 14.642 6.741 -15.945 1.00 90.81 102 PRO A N 1
ATOM 799 C CA . PRO A 1 102 ? 15.384 7.308 -14.826 1.00 90.81 102 PRO A CA 1
ATOM 800 C C . PRO A 1 102 ? 14.844 6.847 -13.462 1.00 90.81 102 PRO A C 1
ATOM 802 O O . PRO A 1 102 ? 13.626 6.798 -13.286 1.00 90.81 102 PRO A O 1
ATOM 805 N N . PRO A 1 103 ? 15.704 6.609 -12.449 1.00 90.44 103 PRO A N 1
ATOM 806 C CA . PRO A 1 103 ? 15.270 6.112 -11.138 1.00 90.44 103 PRO A CA 1
ATOM 807 C C . PRO A 1 103 ? 14.184 6.953 -10.458 1.00 90.44 103 PRO A C 1
ATOM 809 O O . PRO A 1 103 ? 13.296 6.407 -9.819 1.00 90.44 103 PRO A O 1
ATOM 812 N N . TYR A 1 104 ? 14.204 8.279 -10.625 1.00 89.38 104 TYR A N 1
ATOM 813 C CA . TYR A 1 104 ? 13.211 9.166 -10.008 1.00 89.38 104 TYR A CA 1
ATOM 814 C C . TYR A 1 104 ? 11.807 9.059 -10.627 1.00 89.38 104 TYR A C 1
ATOM 816 O O . TYR A 1 104 ? 10.864 9.574 -10.035 1.00 89.38 104 TYR A O 1
ATOM 824 N N . LYS A 1 105 ? 11.667 8.416 -11.795 1.00 91.50 105 LYS A N 1
ATOM 825 C CA . LYS A 1 105 ? 10.382 8.095 -12.436 1.00 91.50 105 LYS A CA 1
ATOM 826 C C . LYS A 1 105 ? 9.944 6.657 -12.168 1.00 91.50 105 LYS A C 1
ATOM 828 O O . LYS A 1 105 ? 8.990 6.193 -12.781 1.00 91.50 105 LYS A O 1
ATOM 833 N N . LYS A 1 106 ? 10.633 5.934 -11.285 1.00 93.38 106 LYS A N 1
ATOM 834 C CA . LYS A 1 106 ? 10.320 4.544 -10.959 1.00 93.38 106 LYS A CA 1
ATOM 835 C C . LYS A 1 106 ? 9.935 4.405 -9.496 1.00 93.38 106 LYS A C 1
ATOM 837 O O . LYS A 1 106 ? 10.450 5.119 -8.637 1.00 93.38 106 LYS A O 1
ATOM 842 N N . THR A 1 107 ? 9.051 3.457 -9.235 1.00 95.69 107 THR A N 1
ATOM 843 C CA . THR A 1 107 ? 8.837 2.872 -7.915 1.00 95.69 107 THR A CA 1
ATOM 844 C C . THR A 1 107 ? 9.114 1.379 -8.003 1.00 95.69 107 THR A C 1
ATOM 846 O O . THR A 1 107 ? 8.776 0.744 -9.000 1.00 95.69 107 THR A O 1
ATOM 849 N N . VAL A 1 108 ? 9.751 0.816 -6.982 1.00 96.19 108 VAL A N 1
ATOM 850 C CA . VAL A 1 108 ? 9.990 -0.633 -6.869 1.00 96.19 108 VAL A CA 1
ATOM 851 C C . VAL A 1 108 ? 9.064 -1.246 -5.822 1.00 96.19 108 VAL A C 1
ATOM 853 O O . VAL A 1 108 ? 8.511 -0.533 -4.983 1.00 96.19 108 VAL A O 1
ATOM 856 N N . PHE A 1 109 ? 8.940 -2.576 -5.810 1.00 96.31 109 PHE A N 1
ATOM 857 C CA . PHE A 1 109 ? 8.060 -3.296 -4.876 1.00 96.31 109 PHE A CA 1
ATOM 858 C C . PHE A 1 109 ? 8.248 -2.878 -3.406 1.00 96.31 109 PHE A C 1
ATOM 860 O O . PHE A 1 109 ? 7.273 -2.620 -2.705 1.00 96.31 109 PHE A O 1
ATOM 867 N N . LYS A 1 110 ? 9.498 -2.691 -2.967 1.00 95.88 110 LYS A N 1
ATOM 868 C CA . LYS A 1 110 ? 9.819 -2.186 -1.625 1.00 95.88 110 LYS A CA 1
ATOM 869 C C . LYS A 1 110 ? 9.167 -0.838 -1.303 1.00 95.88 110 LYS A C 1
ATOM 871 O O . LYS A 1 110 ? 8.612 -0.667 -0.223 1.00 95.88 110 LYS A O 1
ATOM 876 N N . GLN A 1 111 ? 9.257 0.132 -2.212 1.00 96.88 111 GLN A N 1
ATOM 877 C CA . GLN A 1 111 ? 8.680 1.465 -2.002 1.00 96.88 111 GLN A CA 1
ATOM 878 C C . GLN A 1 111 ? 7.152 1.408 -2.012 1.00 96.88 111 GLN A C 1
ATOM 880 O O . GLN A 1 111 ? 6.519 2.078 -1.201 1.00 96.88 111 GLN A O 1
ATOM 885 N N . LEU A 1 112 ? 6.583 0.576 -2.889 1.00 97.69 112 LEU A N 1
ATOM 886 C CA . LEU A 1 112 ? 5.147 0.340 -2.984 1.00 97.69 112 LEU A CA 1
ATOM 887 C C . LEU A 1 112 ? 4.573 -0.195 -1.664 1.00 97.69 112 LEU A C 1
ATOM 889 O O . LEU A 1 112 ? 3.714 0.452 -1.073 1.00 97.69 112 LEU A O 1
ATOM 893 N N . ILE A 1 113 ? 5.075 -1.332 -1.166 1.00 98.00 113 ILE A N 1
ATOM 894 C CA . ILE A 1 113 ? 4.539 -1.955 0.054 1.00 98.00 113 ILE A CA 1
ATOM 895 C C . ILE A 1 113 ? 4.749 -1.069 1.288 1.00 98.00 113 ILE A C 1
ATOM 897 O O . ILE A 1 113 ? 3.836 -0.903 2.091 1.00 98.00 113 ILE A O 1
ATOM 901 N N . GLN A 1 114 ? 5.919 -0.435 1.423 1.00 97.88 114 GLN A N 1
ATOM 902 C CA . GLN A 1 114 ? 6.207 0.450 2.554 1.00 97.88 114 GLN A CA 1
ATOM 903 C C . GLN A 1 114 ? 5.329 1.706 2.543 1.00 97.88 114 GLN A C 1
ATOM 905 O O . GLN A 1 114 ? 4.836 2.118 3.595 1.00 97.88 114 GLN A O 1
ATOM 910 N N . GLY A 1 115 ? 5.116 2.303 1.366 1.00 98.06 115 GLY A N 1
ATOM 911 C CA . GLY A 1 115 ? 4.218 3.442 1.194 1.00 98.06 115 GLY A CA 1
ATOM 912 C C . GLY A 1 115 ? 2.773 3.074 1.520 1.00 98.06 115 GLY A C 1
ATOM 913 O O . GLY A 1 115 ? 2.137 3.769 2.312 1.00 98.06 115 GLY A O 1
ATOM 914 N N . PHE A 1 116 ? 2.288 1.953 0.980 1.00 98.44 116 PHE A N 1
ATOM 915 C CA . PHE A 1 116 ? 0.928 1.460 1.198 1.00 98.44 116 PHE A CA 1
ATOM 916 C C . PHE A 1 116 ? 0.641 1.179 2.677 1.00 98.44 116 PHE A C 1
ATOM 918 O O . PHE A 1 116 ? -0.308 1.728 3.234 1.00 98.44 116 PHE A O 1
ATOM 925 N N . VAL A 1 117 ? 1.513 0.420 3.349 1.00 97.62 117 VAL A N 1
ATOM 926 C CA . VAL A 1 117 ? 1.397 0.124 4.789 1.00 97.62 117 VAL A CA 1
ATOM 927 C C . VAL A 1 117 ? 1.371 1.410 5.622 1.00 97.62 117 VAL A C 1
ATOM 929 O O . VAL A 1 117 ? 0.572 1.556 6.544 1.00 97.62 117 VAL A O 1
ATOM 932 N N . SER A 1 118 ? 2.212 2.384 5.275 1.00 97.62 118 SER A N 1
ATOM 933 C CA . SER A 1 118 ? 2.312 3.627 6.047 1.00 97.62 118 SER A CA 1
ATOM 934 C C . SER A 1 118 ? 1.092 4.535 5.909 1.00 97.62 118 SER A C 1
ATOM 936 O O . SER A 1 118 ? 0.848 5.352 6.791 1.00 97.62 118 SER A O 1
ATOM 938 N N . THR A 1 119 ? 0.351 4.431 4.805 1.00 97.25 119 THR A N 1
ATOM 939 C CA . THR A 1 119 ? -0.719 5.374 4.450 1.00 97.25 119 THR A CA 1
ATOM 940 C C . THR A 1 119 ? -2.092 4.718 4.526 1.00 97.25 119 THR A C 1
ATOM 942 O O . THR A 1 119 ? -2.898 5.083 5.376 1.00 97.25 119 THR A O 1
ATOM 945 N N . PHE A 1 120 ? -2.337 3.696 3.711 1.00 96.75 120 PHE A N 1
ATOM 946 C CA . PHE A 1 120 ? -3.629 3.018 3.606 1.00 96.75 120 PHE A CA 1
ATOM 947 C C . PHE A 1 120 ? -3.897 2.045 4.756 1.00 96.75 120 PHE A C 1
ATOM 949 O O . PHE A 1 120 ? -5.054 1.857 5.113 1.00 96.75 120 PHE A O 1
ATOM 956 N N . LEU A 1 121 ? -2.855 1.498 5.394 1.00 95.50 121 LEU A N 1
ATOM 957 C CA . LEU A 1 121 ? -3.019 0.739 6.645 1.00 95.50 121 LEU A CA 1
ATOM 958 C C . LEU A 1 121 ? -2.829 1.595 7.903 1.00 95.50 121 LEU A C 1
ATOM 960 O O . LEU A 1 121 ? -3.082 1.121 9.002 1.00 95.50 121 LEU A O 1
ATOM 964 N N . SER A 1 122 ? -2.422 2.862 7.764 1.00 95.31 122 SER A N 1
ATOM 965 C CA . SER A 1 122 ? -2.113 3.749 8.900 1.00 95.31 122 SER A CA 1
ATOM 966 C C . SER A 1 122 ? -1.041 3.197 9.857 1.00 95.31 122 SER A C 1
ATOM 968 O O . SER A 1 122 ? -1.057 3.490 11.051 1.00 95.31 122 SER A O 1
ATOM 970 N N . GLU A 1 123 ? -0.072 2.430 9.342 1.00 96.00 123 GLU A N 1
ATOM 971 C CA . GLU A 1 123 ? 1.009 1.827 10.135 1.00 96.00 123 GLU A CA 1
ATOM 972 C C . GLU A 1 123 ? 2.408 2.328 9.708 1.00 96.00 123 GLU A C 1
ATOM 974 O O . GLU A 1 123 ? 3.275 1.538 9.319 1.00 96.00 123 GLU A O 1
ATOM 979 N N . PRO A 1 124 ? 2.707 3.644 9.788 1.00 96.69 1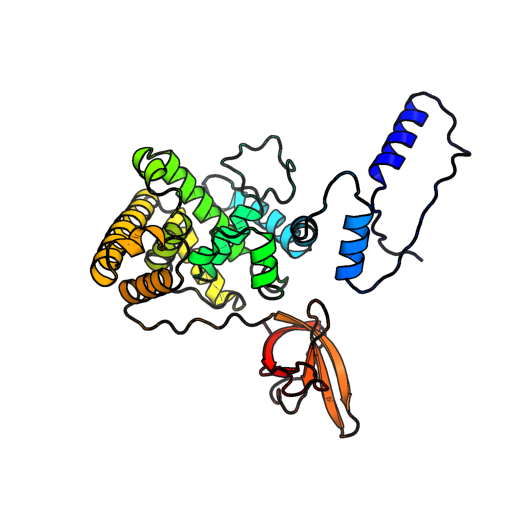24 PRO A N 1
ATOM 980 C CA . PRO A 1 124 ? 4.013 4.190 9.396 1.00 96.69 124 PRO A CA 1
ATOM 981 C C . PRO A 1 124 ? 5.180 3.646 10.230 1.00 96.69 124 PRO A C 1
ATOM 983 O O . PRO A 1 124 ? 6.317 3.629 9.752 1.00 96.69 124 PRO A O 1
ATOM 986 N N . HIS A 1 125 ? 4.917 3.157 11.446 1.00 95.62 125 HIS A N 1
ATOM 987 C CA . HIS A 1 125 ? 5.903 2.459 12.271 1.00 95.62 125 HIS A CA 1
ATOM 988 C C . HIS A 1 125 ? 6.399 1.159 11.615 1.00 95.62 125 HIS A C 1
ATOM 990 O O . HIS A 1 125 ? 7.557 0.797 11.799 1.00 95.62 125 HIS A O 1
ATOM 996 N N . ASN A 1 126 ? 5.598 0.525 10.752 1.00 96.25 126 ASN A N 1
ATOM 997 C CA . ASN A 1 126 ? 5.991 -0.646 9.962 1.00 96.25 126 ASN A CA 1
ATOM 998 C C . ASN A 1 126 ? 6.606 -0.278 8.597 1.00 96.25 126 ASN A C 1
ATOM 1000 O O . ASN A 1 126 ? 7.256 -1.109 7.962 1.00 96.25 126 ASN A O 1
ATOM 1004 N N . GLY A 1 127 ? 6.511 0.984 8.164 1.00 93.31 127 GLY A N 1
ATOM 1005 C CA . GLY A 1 127 ? 6.961 1.472 6.850 1.00 93.31 127 GLY A CA 1
ATOM 1006 C C . GLY A 1 127 ? 8.470 1.411 6.574 1.00 93.31 127 GLY A C 1
ATOM 1007 O O . GLY A 1 127 ? 8.921 1.758 5.486 1.00 93.31 127 GLY A O 1
ATOM 1008 N N . HIS A 1 128 ? 9.283 0.992 7.543 1.00 92.56 128 HIS A N 1
ATOM 1009 C CA . HIS A 1 128 ? 10.727 0.805 7.378 1.00 92.56 128 HIS A CA 1
ATOM 1010 C C . HIS A 1 128 ? 11.146 -0.672 7.315 1.00 92.56 128 HIS A C 1
ATOM 1012 O O . HIS A 1 128 ? 12.311 -0.961 7.024 1.00 92.56 128 HIS A O 1
ATOM 1018 N N . ILE A 1 129 ? 10.221 -1.588 7.611 1.00 94.31 129 ILE A N 1
ATOM 1019 C CA . ILE A 1 129 ? 10.457 -3.029 7.663 1.00 94.31 129 ILE A CA 1
ATOM 1020 C C . ILE A 1 129 ? 10.717 -3.560 6.246 1.00 94.31 129 ILE A C 1
ATOM 1022 O O . ILE A 1 129 ? 10.232 -3.015 5.253 1.00 94.31 129 ILE A O 1
ATOM 1026 N N . HIS A 1 130 ? 11.534 -4.610 6.153 1.00 93.50 130 HIS A N 1
ATOM 1027 C CA . HIS A 1 130 ? 11.829 -5.291 4.894 1.00 93.50 130 HIS A CA 1
ATOM 1028 C C . HIS A 1 130 ? 10.565 -5.912 4.281 1.00 93.50 130 HIS A C 1
ATOM 1030 O O . HIS A 1 130 ? 9.710 -6.444 4.989 1.00 93.50 130 HIS A O 1
ATOM 1036 N N . GLU A 1 131 ? 10.473 -5.875 2.958 1.00 92.81 131 GLU A N 1
ATOM 1037 C CA . GLU A 1 131 ? 9.316 -6.296 2.175 1.00 92.81 131 GLU A CA 1
ATOM 1038 C C . GLU A 1 131 ? 8.864 -7.749 2.456 1.00 92.81 131 GLU A C 1
ATOM 1040 O O . GLU A 1 131 ? 7.677 -7.949 2.696 1.00 92.81 131 GLU A O 1
ATOM 1045 N N . ASN A 1 132 ? 9.759 -8.744 2.585 1.00 88.25 132 ASN A N 1
ATOM 1046 C CA . ASN A 1 132 ? 9.388 -10.100 3.052 1.00 88.25 132 ASN A CA 1
ATOM 1047 C C . ASN A 1 132 ? 8.640 -10.137 4.389 1.00 88.25 132 ASN A C 1
ATOM 1049 O O . ASN A 1 132 ? 7.708 -10.919 4.558 1.00 88.25 132 ASN A O 1
ATOM 1053 N N . LYS A 1 133 ? 9.080 -9.357 5.377 1.00 92.00 133 LYS A N 1
ATOM 1054 C CA . LYS A 1 133 ? 8.477 -9.339 6.708 1.00 92.00 133 LYS A CA 1
ATOM 1055 C C . LYS A 1 133 ? 7.109 -8.679 6.642 1.00 92.00 133 LYS A C 1
ATOM 1057 O O . LYS A 1 133 ? 6.198 -9.161 7.299 1.00 92.00 133 LYS A O 1
ATOM 1062 N N . LEU A 1 134 ? 6.961 -7.634 5.825 1.00 95.25 134 LEU A N 1
ATOM 1063 C CA . LEU A 1 134 ? 5.664 -7.008 5.580 1.00 95.25 134 LEU A CA 1
ATOM 1064 C C . LEU A 1 134 ? 4.707 -7.965 4.863 1.00 95.25 134 LEU A C 1
ATOM 1066 O O . LEU A 1 134 ? 3.564 -8.080 5.287 1.00 95.25 134 LEU A O 1
ATOM 1070 N N . LEU A 1 135 ? 5.172 -8.720 3.864 1.00 92.88 135 LEU A N 1
ATOM 1071 C CA . LEU A 1 135 ? 4.342 -9.736 3.209 1.00 92.88 135 LEU A CA 1
ATOM 1072 C C . LEU A 1 135 ? 3.841 -10.807 4.171 1.00 92.88 135 LEU A C 1
ATOM 1074 O O . LEU A 1 135 ? 2.682 -11.188 4.099 1.00 92.88 135 LEU A O 1
ATOM 1078 N N . LYS A 1 136 ? 4.687 -11.254 5.103 1.00 89.19 136 LYS A N 1
ATOM 1079 C CA . LYS A 1 136 ? 4.275 -12.201 6.148 1.00 89.19 136 LYS A CA 1
ATOM 1080 C C . LYS A 1 136 ? 3.307 -11.571 7.146 1.00 89.19 136 LYS A C 1
ATOM 1082 O O . LYS A 1 136 ? 2.364 -12.221 7.577 1.00 89.19 136 LYS A O 1
ATOM 1087 N N . LEU A 1 137 ? 3.541 -10.315 7.524 1.00 90.94 137 LEU A N 1
ATOM 1088 C CA . LEU A 1 137 ? 2.709 -9.602 8.493 1.00 90.94 137 LEU A CA 1
ATOM 1089 C C . LEU A 1 137 ? 1.289 -9.346 7.963 1.00 90.94 137 LEU A C 1
ATOM 1091 O O . LEU A 1 137 ? 0.327 -9.434 8.723 1.00 90.94 137 LEU A O 1
ATOM 1095 N N . TYR A 1 138 ? 1.164 -9.055 6.669 1.00 92.94 138 TYR A N 1
ATOM 1096 C CA . TYR A 1 138 ? -0.105 -8.750 6.001 1.00 92.94 138 TYR A CA 1
ATOM 1097 C C . TYR A 1 138 ? -0.528 -9.839 5.013 1.00 92.94 138 TYR A C 1
ATOM 1099 O O . TYR A 1 138 ? -1.230 -9.572 4.035 1.00 92.94 138 TYR A O 1
ATOM 1107 N N . GLU A 1 139 ? -0.095 -11.072 5.259 1.00 88.38 139 GLU A N 1
ATOM 1108 C CA . GLU A 1 139 ? -0.410 -12.205 4.401 1.00 88.38 139 GLU A CA 1
ATOM 1109 C C . GLU A 1 139 ? -1.928 -12.387 4.289 1.00 88.38 139 GLU A C 1
ATOM 1111 O O . GLU A 1 139 ? -2.658 -12.289 5.279 1.00 88.38 139 GLU A O 1
ATOM 1116 N N . ASN A 1 140 ? -2.406 -12.648 3.070 1.00 87.12 140 ASN A N 1
ATOM 1117 C CA . ASN A 1 140 ? -3.829 -12.745 2.734 1.00 87.12 140 ASN A CA 1
ATOM 1118 C C . ASN A 1 140 ? -4.639 -11.458 3.023 1.00 87.12 140 ASN A C 1
ATOM 1120 O O . ASN A 1 140 ? -5.859 -11.521 3.115 1.00 87.12 140 ASN A O 1
ATOM 1124 N N . ARG A 1 141 ? -3.998 -10.295 3.215 1.00 92.31 141 ARG A N 1
ATOM 1125 C CA . ARG A 1 141 ? -4.690 -9.017 3.493 1.00 92.31 141 ARG A CA 1
ATOM 1126 C C . ARG A 1 141 ? -4.382 -7.921 2.487 1.00 92.31 141 ARG A C 1
ATOM 1128 O O . ARG A 1 141 ? -5.205 -7.037 2.307 1.00 92.31 141 ARG A O 1
ATOM 1135 N N . ILE A 1 142 ? -3.210 -7.944 1.863 1.00 95.38 142 ILE A N 1
ATOM 1136 C CA . ILE A 1 142 ? -2.794 -6.972 0.843 1.00 95.38 142 ILE A CA 1
ATOM 1137 C C . ILE A 1 142 ? -2.400 -7.698 -0.439 1.00 95.38 142 ILE A C 1
ATOM 1139 O O . ILE A 1 142 ? -2.072 -8.883 -0.391 1.00 95.38 142 ILE A O 1
ATOM 1143 N N . PHE A 1 143 ? -2.411 -6.976 -1.559 1.00 95.12 143 PHE A N 1
ATOM 1144 C CA . PHE A 1 143 ? -2.170 -7.523 -2.899 1.00 95.12 143 PHE A CA 1
ATOM 1145 C C . PHE A 1 143 ? -3.131 -8.671 -3.249 1.00 95.12 143 PHE A C 1
ATOM 1147 O O . PHE A 1 143 ? -2.737 -9.676 -3.841 1.00 95.12 143 PHE A O 1
ATOM 1154 N N . VAL A 1 144 ? -4.396 -8.530 -2.843 1.00 91.62 144 VAL A N 1
ATOM 1155 C CA . VAL A 1 144 ? -5.460 -9.498 -3.134 1.00 91.62 144 VAL A CA 1
ATOM 1156 C C . VAL A 1 144 ? -6.222 -9.044 -4.376 1.00 91.62 144 VAL A C 1
ATOM 1158 O O . VAL A 1 144 ? -6.529 -7.863 -4.504 1.00 91.62 144 VAL A O 1
ATOM 1161 N N . ASP A 1 145 ? -6.545 -9.972 -5.280 1.00 88.88 145 ASP A N 1
ATOM 1162 C CA . ASP A 1 145 ? -7.119 -9.665 -6.602 1.00 88.88 145 ASP A CA 1
ATOM 1163 C C . ASP A 1 145 ? -8.454 -8.892 -6.556 1.00 88.88 145 ASP A C 1
ATOM 1165 O O . ASP A 1 145 ? -8.782 -8.204 -7.516 1.00 88.88 145 ASP A O 1
ATOM 1169 N N . SER A 1 146 ? -9.202 -8.958 -5.448 1.00 87.88 146 SER A N 1
ATOM 1170 C CA . SER A 1 146 ? -10.452 -8.208 -5.246 1.00 87.88 146 SER A CA 1
ATOM 1171 C C . SER A 1 146 ? -10.254 -6.752 -4.806 1.00 87.88 146 SER A C 1
ATOM 1173 O O . SER A 1 146 ? -11.228 -6.051 -4.566 1.00 87.88 146 SER A O 1
ATOM 1175 N N . GLN A 1 147 ? -9.018 -6.305 -4.587 1.00 94.38 147 GLN A N 1
ATOM 1176 C CA . GLN A 1 147 ? -8.739 -4.958 -4.092 1.00 94.38 147 GLN A CA 1
ATOM 1177 C C . GLN A 1 147 ? -8.531 -3.975 -5.240 1.00 94.38 147 GLN A C 1
ATOM 1179 O O . GLN A 1 147 ? -7.866 -4.287 -6.229 1.00 94.38 147 GLN A O 1
ATOM 1184 N N . SER A 1 148 ? -9.004 -2.742 -5.050 1.00 96.00 148 SER A N 1
ATOM 1185 C CA . SER A 1 148 ? -8.732 -1.647 -5.982 1.00 96.00 148 SER A CA 1
ATOM 1186 C C . SER A 1 148 ? -7.230 -1.396 -6.142 1.00 96.00 148 SER A C 1
ATOM 1188 O O . SER A 1 148 ? -6.462 -1.385 -5.175 1.00 96.00 148 SER A O 1
ATOM 1190 N N . LEU A 1 149 ? -6.812 -1.135 -7.382 1.00 97.81 149 LEU A N 1
ATOM 1191 C CA . LEU A 1 149 ? -5.427 -0.824 -7.747 1.00 97.81 149 LEU A CA 1
ATOM 1192 C C . LEU A 1 149 ? -5.050 0.637 -7.446 1.00 97.81 149 LEU A C 1
ATOM 1194 O O . LEU A 1 149 ? -3.869 0.945 -7.243 1.00 97.81 149 LEU A O 1
ATOM 1198 N N . LEU A 1 150 ? -6.035 1.542 -7.388 1.00 97.19 150 LEU A N 1
ATOM 1199 C CA . LEU A 1 150 ? -5.812 2.978 -7.215 1.00 97.19 150 LEU A CA 1
ATOM 1200 C C . LEU A 1 150 ? -5.077 3.312 -5.899 1.00 97.19 150 LEU A C 1
ATOM 1202 O O . LEU A 1 150 ? -4.074 4.030 -5.962 1.00 97.19 150 LEU A O 1
ATOM 1206 N N . PRO A 1 151 ? -5.464 2.771 -4.726 1.00 97.81 151 PRO A N 1
ATOM 1207 C CA . PRO A 1 151 ? -4.725 2.947 -3.473 1.00 97.81 151 PRO A CA 1
ATOM 1208 C C . PRO A 1 151 ? -3.224 2.639 -3.579 1.00 97.81 151 PRO A C 1
ATOM 1210 O O . PRO A 1 151 ? -2.370 3.417 -3.142 1.00 97.81 151 PRO A O 1
ATOM 1213 N N . TYR A 1 152 ? -2.882 1.526 -4.225 1.00 98.31 152 TYR A N 1
ATOM 1214 C CA . TYR A 1 152 ? -1.501 1.087 -4.409 1.00 98.31 152 TYR A CA 1
ATOM 1215 C C . TYR A 1 152 ? -0.713 2.067 -5.281 1.00 98.31 152 TYR A C 1
ATOM 1217 O O . TYR A 1 152 ? 0.380 2.493 -4.894 1.00 98.31 152 TYR A O 1
ATOM 1225 N N . TYR A 1 153 ? -1.292 2.505 -6.400 1.00 97.12 153 TYR A N 1
ATOM 1226 C CA . TYR A 1 153 ? -0.710 3.543 -7.249 1.00 97.12 153 TYR A CA 1
ATOM 1227 C C . TYR A 1 153 ? -0.476 4.861 -6.496 1.00 97.12 153 TYR A C 1
ATOM 1229 O O . TYR A 1 153 ? 0.645 5.384 -6.486 1.00 97.12 153 TYR A O 1
ATOM 1237 N N . VAL A 1 154 ? -1.507 5.384 -5.822 1.00 96.69 154 VAL A N 1
ATOM 1238 C CA . VAL A 1 154 ? -1.441 6.685 -5.138 1.00 96.69 154 VAL A CA 1
ATOM 1239 C C . VAL A 1 154 ? -0.435 6.650 -3.991 1.00 96.69 154 VAL A C 1
ATOM 1241 O O . VAL A 1 154 ? 0.313 7.616 -3.817 1.00 96.69 154 VAL A O 1
ATOM 1244 N N . SER A 1 155 ? -0.336 5.538 -3.256 1.00 97.38 155 SER A N 1
ATOM 1245 C CA . SER A 1 155 ? 0.659 5.372 -2.187 1.00 97.38 155 SER A CA 1
ATOM 1246 C C . SER A 1 155 ? 2.096 5.529 -2.707 1.00 97.38 155 SER A C 1
ATOM 1248 O O . SER A 1 155 ? 2.892 6.296 -2.152 1.00 97.38 155 SER A O 1
ATOM 1250 N N . ALA A 1 156 ? 2.413 4.878 -3.830 1.00 97.25 156 ALA A N 1
ATOM 1251 C CA . ALA A 1 156 ? 3.732 4.929 -4.443 1.00 97.25 156 ALA A CA 1
ATOM 1252 C C . ALA A 1 156 ? 4.025 6.302 -5.057 1.00 97.25 156 ALA A C 1
ATOM 1254 O O . ALA A 1 156 ? 5.130 6.831 -4.899 1.00 97.25 156 ALA A O 1
ATOM 1255 N N . LEU A 1 157 ? 3.032 6.906 -5.717 1.00 96.00 157 LEU A N 1
ATOM 1256 C CA . LEU A 1 157 ? 3.151 8.248 -6.279 1.00 96.00 157 LEU A CA 1
ATOM 1257 C C . LEU A 1 157 ? 3.383 9.295 -5.194 1.00 96.00 157 LEU A C 1
ATOM 1259 O O . LEU A 1 157 ? 4.275 10.132 -5.328 1.00 96.00 157 LEU A O 1
ATOM 1263 N N . SER A 1 158 ? 2.645 9.212 -4.090 1.00 96.62 158 SER A N 1
ATOM 1264 C CA . SER A 1 158 ? 2.775 10.144 -2.972 1.00 96.62 158 SER A CA 1
ATOM 1265 C C . SER A 1 158 ? 4.164 10.064 -2.337 1.00 96.62 158 SER A C 1
ATOM 1267 O O . SER A 1 158 ? 4.794 11.096 -2.099 1.00 96.62 158 SER A O 1
ATOM 1269 N N . LEU A 1 159 ? 4.685 8.849 -2.125 1.00 97.50 159 LEU A N 1
ATOM 1270 C CA . LEU A 1 159 ? 6.042 8.651 -1.613 1.00 97.50 159 LEU A CA 1
ATOM 1271 C C . LEU A 1 159 ? 7.098 9.207 -2.579 1.00 97.50 159 LEU A C 1
ATOM 1273 O O . LEU A 1 159 ? 7.999 9.929 -2.150 1.00 97.50 159 LEU A O 1
ATOM 1277 N N . ASN A 1 160 ? 6.968 8.933 -3.881 1.00 95.81 160 ASN A N 1
ATOM 1278 C CA . ASN A 1 160 ? 7.874 9.464 -4.901 1.00 95.81 160 ASN A CA 1
ATOM 1279 C C . ASN A 1 160 ? 7.882 11.006 -4.916 1.00 95.81 160 ASN A C 1
ATOM 1281 O O . ASN A 1 160 ? 8.950 11.626 -4.981 1.00 95.81 160 ASN A O 1
ATOM 1285 N N . ARG A 1 161 ? 6.705 11.633 -4.796 1.00 94.81 161 ARG A N 1
ATOM 1286 C CA . ARG A 1 161 ? 6.547 13.095 -4.758 1.00 94.81 161 ARG A CA 1
ATOM 1287 C C . ARG A 1 161 ? 7.130 13.710 -3.495 1.00 94.81 161 ARG A C 1
ATOM 1289 O O . ARG A 1 161 ? 7.852 14.703 -3.601 1.00 94.81 161 ARG A O 1
ATOM 1296 N N . LEU A 1 162 ? 6.910 13.095 -2.334 1.00 96.38 162 LEU A N 1
ATOM 1297 C CA . LEU A 1 162 ? 7.533 13.523 -1.083 1.00 96.38 162 LEU A CA 1
ATOM 1298 C C . LEU A 1 162 ? 9.063 13.447 -1.175 1.00 96.38 162 LEU A C 1
ATOM 1300 O O . LEU A 1 162 ? 9.752 14.403 -0.831 1.00 96.38 162 LEU A O 1
ATOM 1304 N N . GLU A 1 163 ? 9.612 12.349 -1.698 1.00 95.12 163 GLU A N 1
ATOM 1305 C CA . GLU A 1 163 ? 11.059 12.203 -1.889 1.00 95.12 163 GLU A CA 1
ATOM 1306 C C . GLU A 1 163 ? 11.619 13.218 -2.895 1.00 95.12 163 GLU A C 1
ATOM 1308 O O . GLU A 1 163 ? 12.733 13.715 -2.725 1.00 95.12 163 GLU A O 1
ATOM 1313 N N . ALA A 1 164 ? 10.875 13.555 -3.951 1.00 93.38 164 ALA A N 1
ATOM 1314 C CA . ALA A 1 164 ? 11.253 14.616 -4.881 1.00 93.38 164 ALA A CA 1
ATOM 1315 C C . ALA A 1 164 ? 11.232 16.003 -4.216 1.00 93.38 164 ALA A C 1
ATOM 1317 O O . ALA A 1 164 ? 12.149 16.798 -4.428 1.00 93.38 164 ALA A O 1
ATOM 1318 N N . TYR A 1 165 ? 10.224 16.294 -3.391 1.00 95.00 165 TYR A N 1
ATOM 1319 C CA . TYR A 1 165 ? 10.160 17.517 -2.593 1.00 95.00 165 TYR A CA 1
ATOM 1320 C C . TYR A 1 165 ? 11.333 17.613 -1.607 1.00 95.00 165 TYR A C 1
ATOM 1322 O O . TYR A 1 165 ? 12.032 18.626 -1.586 1.00 95.00 165 TYR A O 1
ATOM 1330 N N . MET A 1 166 ? 11.614 16.551 -0.846 1.00 95.44 166 MET A N 1
ATOM 1331 C CA . MET A 1 166 ? 12.725 16.544 0.106 1.00 95.44 166 MET A CA 1
ATOM 1332 C C . MET A 1 166 ? 14.074 16.696 -0.608 1.00 95.44 166 MET A C 1
ATOM 1334 O O . MET A 1 166 ? 14.884 17.511 -0.185 1.00 95.44 166 MET A O 1
ATOM 1338 N N . ARG A 1 167 ? 14.311 16.012 -1.739 1.00 93.31 167 ARG A N 1
ATOM 1339 C CA . ARG A 1 167 ? 15.558 16.160 -2.520 1.00 93.31 167 ARG A CA 1
ATOM 1340 C C . ARG A 1 167 ? 15.802 17.583 -3.026 1.00 93.31 167 ARG A C 1
ATOM 1342 O O . ARG A 1 167 ? 16.955 17.995 -3.091 1.00 93.31 167 ARG A O 1
ATOM 1349 N N . ARG A 1 168 ? 14.747 18.331 -3.371 1.00 93.94 168 ARG A N 1
ATOM 1350 C CA . ARG A 1 168 ? 14.856 19.758 -3.736 1.00 93.94 168 ARG A CA 1
ATOM 1351 C C . ARG A 1 168 ? 15.214 20.643 -2.531 1.00 93.94 168 ARG A C 1
ATOM 1353 O O . ARG A 1 168 ? 15.791 21.707 -2.715 1.00 93.94 168 ARG A O 1
ATOM 1360 N N . ASN A 1 169 ? 14.932 20.184 -1.310 1.00 92.62 169 ASN A N 1
ATOM 1361 C CA . ASN A 1 169 ? 15.158 20.889 -0.048 1.00 92.62 169 ASN A CA 1
ATOM 1362 C C . ASN A 1 169 ? 16.226 20.171 0.803 1.00 92.62 169 ASN A C 1
ATOM 1364 O O . ASN A 1 169 ? 15.919 19.407 1.718 1.00 92.62 169 ASN A O 1
ATOM 1368 N N . ASN A 1 170 ? 17.509 20.417 0.513 1.00 87.69 170 ASN A N 1
ATOM 1369 C CA . ASN A 1 170 ? 18.636 19.667 1.094 1.00 87.69 170 ASN A CA 1
ATOM 1370 C C . ASN A 1 170 ? 18.648 19.576 2.635 1.00 87.69 170 ASN A C 1
ATOM 1372 O O . ASN A 1 170 ? 19.035 18.535 3.170 1.00 87.69 170 ASN A O 1
ATOM 1376 N N . SER A 1 171 ? 18.251 20.630 3.354 1.00 89.69 171 SER A N 1
ATOM 1377 C CA . SER A 1 171 ? 18.142 20.609 4.823 1.00 89.69 171 SER A CA 1
ATOM 1378 C C . SER A 1 171 ? 17.081 19.608 5.282 1.00 89.69 171 SER A C 1
ATOM 1380 O O . SER A 1 171 ? 17.383 18.701 6.057 1.00 89.69 171 SER A O 1
ATOM 1382 N N . THR A 1 172 ? 15.880 19.696 4.707 1.00 89.38 172 THR A N 1
ATOM 1383 C CA . THR A 1 172 ? 14.769 18.770 4.948 1.00 89.38 172 THR A CA 1
ATOM 1384 C C . THR A 1 172 ? 15.167 17.324 4.665 1.00 89.38 172 THR A C 1
ATOM 1386 O O . THR A 1 172 ? 14.913 16.447 5.486 1.00 89.38 172 THR A O 1
ATOM 1389 N N . GLN A 1 173 ? 15.832 17.055 3.537 1.00 91.69 173 GLN A N 1
ATOM 1390 C CA . GLN A 1 173 ? 16.289 15.701 3.207 1.00 91.69 173 GLN A CA 1
ATOM 1391 C C . GLN A 1 173 ? 17.250 15.146 4.263 1.00 91.69 173 GLN A C 1
ATOM 1393 O O . GLN A 1 173 ? 17.143 13.982 4.649 1.00 91.69 173 GLN A O 1
ATOM 1398 N N . ARG A 1 174 ? 18.222 15.946 4.712 1.00 90.69 174 ARG A N 1
ATOM 1399 C CA . ARG A 1 174 ? 19.230 15.493 5.682 1.00 90.69 174 ARG A CA 1
ATOM 1400 C C . ARG A 1 174 ? 18.598 15.141 7.023 1.00 90.69 174 ARG A C 1
ATOM 1402 O O . ARG A 1 174 ? 18.971 14.123 7.603 1.00 90.69 174 ARG A O 1
ATOM 1409 N N . GLU A 1 175 ? 17.641 15.944 7.470 1.00 92.56 175 GLU A N 1
ATOM 1410 C CA . GLU A 1 175 ? 17.010 15.797 8.778 1.00 92.56 175 GLU A CA 1
ATOM 1411 C C . GLU A 1 175 ? 15.898 14.736 8.795 1.00 92.56 175 GLU A C 1
ATOM 1413 O O . GLU A 1 175 ? 15.834 13.913 9.709 1.00 92.56 175 GLU A O 1
ATOM 1418 N N . PHE A 1 176 ? 15.053 14.696 7.759 1.00 94.50 176 PHE A N 1
ATOM 1419 C CA . PHE A 1 176 ? 13.776 13.978 7.810 1.00 94.50 176 PHE A CA 1
ATOM 1420 C C . PHE A 1 176 ? 13.673 12.743 6.910 1.00 94.50 176 PHE A C 1
ATOM 1422 O O . PHE A 1 176 ? 12.666 12.038 6.974 1.00 94.50 176 PHE A O 1
ATOM 1429 N N . LYS A 1 177 ? 14.706 12.394 6.126 1.00 93.56 177 LYS A N 1
ATOM 1430 C CA . LYS A 1 177 ? 14.676 11.204 5.240 1.00 93.56 177 LYS A CA 1
ATOM 1431 C C . LYS A 1 177 ? 14.267 9.904 5.944 1.00 93.56 177 LYS A C 1
ATOM 1433 O O . LYS A 1 177 ? 13.638 9.043 5.335 1.00 93.56 177 LYS A O 1
ATOM 1438 N N . ASN A 1 178 ? 14.627 9.754 7.221 1.00 93.12 178 ASN A N 1
ATOM 1439 C CA . ASN A 1 178 ? 14.341 8.555 8.011 1.00 93.12 178 ASN A CA 1
ATOM 1440 C C . ASN A 1 178 ? 12.909 8.525 8.565 1.00 93.12 178 ASN A C 1
ATOM 1442 O O . ASN A 1 178 ? 12.475 7.464 9.008 1.00 93.12 178 ASN A O 1
ATOM 1446 N N . PHE A 1 179 ? 12.202 9.657 8.509 1.00 96.00 179 PHE A N 1
ATOM 1447 C CA . PHE A 1 179 ? 10.829 9.846 8.982 1.00 96.00 179 PHE A CA 1
ATOM 1448 C C . PHE A 1 179 ? 9.836 10.067 7.834 1.00 96.00 179 PHE A C 1
ATOM 1450 O O . PHE A 1 179 ? 8.694 10.460 8.057 1.00 96.00 179 PHE A O 1
ATOM 1457 N N . LYS A 1 180 ? 10.256 9.824 6.584 1.00 96.38 180 LYS A N 1
ATOM 1458 C CA . LYS A 1 180 ? 9.421 10.044 5.395 1.00 96.38 180 LYS A CA 1
ATOM 1459 C C . LYS A 1 180 ? 8.084 9.300 5.454 1.00 96.38 180 LYS A C 1
ATOM 1461 O O . LYS A 1 180 ? 7.104 9.818 4.947 1.00 96.38 180 LYS A O 1
ATOM 1466 N N . MET A 1 181 ? 8.031 8.137 6.108 1.00 97.69 181 MET A N 1
ATOM 1467 C CA . MET A 1 181 ? 6.799 7.355 6.258 1.00 97.69 181 MET A CA 1
ATOM 1468 C C . MET A 1 181 ? 5.823 8.004 7.244 1.00 97.69 181 MET A C 1
ATOM 1470 O O . MET A 1 181 ? 4.643 8.125 6.941 1.00 97.69 181 MET A O 1
ATOM 1474 N N . GLN A 1 182 ? 6.318 8.511 8.374 1.00 97.62 182 GLN A N 1
ATOM 1475 C CA . GLN A 1 182 ? 5.532 9.271 9.352 1.00 97.62 182 GLN A CA 1
ATOM 1476 C C . GLN A 1 182 ? 5.032 10.588 8.756 1.00 97.62 182 GLN A C 1
ATOM 1478 O O . GLN A 1 182 ? 3.879 10.959 8.941 1.00 97.62 182 GLN A O 1
ATOM 1483 N N . ILE A 1 183 ? 5.891 11.283 8.010 1.00 98.25 183 ILE A N 1
ATOM 1484 C CA . ILE A 1 183 ? 5.535 12.535 7.334 1.00 98.25 183 ILE A CA 1
ATOM 1485 C C . ILE A 1 183 ? 4.486 12.279 6.253 1.00 98.25 183 ILE A C 1
ATOM 1487 O O . ILE A 1 183 ? 3.520 13.032 6.151 1.00 98.25 183 ILE A O 1
ATOM 1491 N N . LEU A 1 184 ? 4.642 11.208 5.472 1.00 98.25 184 LEU A N 1
ATOM 1492 C CA . LEU A 1 184 ? 3.658 10.821 4.467 1.00 98.25 184 LEU A CA 1
ATOM 1493 C C . LEU A 1 184 ? 2.318 10.454 5.117 1.00 98.25 184 LEU A C 1
ATOM 1495 O O . LEU A 1 184 ? 1.274 10.883 4.643 1.00 98.25 184 LEU A O 1
ATOM 1499 N N . PHE A 1 185 ? 2.340 9.739 6.239 1.00 98.12 185 PHE A N 1
ATOM 1500 C CA . PHE A 1 185 ? 1.140 9.443 7.015 1.00 98.12 185 PHE A CA 1
ATOM 1501 C C . PHE A 1 185 ? 0.432 10.714 7.520 1.00 98.12 185 PHE A C 1
ATOM 1503 O O . PHE A 1 185 ? -0.775 10.865 7.336 1.00 98.12 185 PHE A O 1
ATOM 1510 N N . ILE A 1 186 ? 1.176 11.675 8.080 1.00 98.12 186 ILE A N 1
ATOM 1511 C CA . ILE A 1 186 ? 0.630 12.974 8.513 1.00 98.12 186 ILE A CA 1
ATOM 1512 C C . ILE A 1 186 ? 0.027 13.739 7.332 1.00 98.12 186 ILE A C 1
ATOM 1514 O O . ILE A 1 186 ? -1.059 14.303 7.462 1.00 98.12 186 ILE A O 1
ATOM 1518 N N . PHE A 1 187 ? 0.692 13.728 6.173 1.00 98.38 187 PHE A N 1
ATOM 1519 C CA . PHE A 1 187 ? 0.158 14.332 4.954 1.00 98.38 187 PHE A CA 1
ATOM 1520 C C . PHE A 1 187 ? -1.212 13.739 4.595 1.00 98.38 187 PHE A C 1
ATOM 1522 O O . PHE A 1 187 ? -2.141 14.490 4.302 1.00 98.38 187 PHE A O 1
ATOM 1529 N N . TYR A 1 188 ? -1.363 12.414 4.664 1.00 97.69 188 TYR A N 1
ATOM 1530 C CA . TYR A 1 188 ? -2.639 11.744 4.404 1.00 97.69 188 TYR A CA 1
ATOM 1531 C C . TYR A 1 188 ? -3.708 12.139 5.428 1.00 97.69 188 TYR A C 1
ATOM 1533 O O . TYR A 1 188 ? -4.808 12.517 5.034 1.00 97.69 188 TYR A O 1
ATOM 1541 N N . LEU A 1 189 ? -3.383 12.162 6.724 1.00 95.88 189 LEU A N 1
ATOM 1542 C CA . LEU A 1 189 ? -4.326 12.609 7.757 1.00 95.88 189 LEU A CA 1
ATOM 1543 C C . LEU A 1 189 ? -4.815 14.048 7.533 1.00 95.88 189 LEU A C 1
ATOM 1545 O O . LEU A 1 189 ? -5.992 14.330 7.738 1.00 95.88 189 LEU A O 1
ATOM 1549 N N . GLN A 1 190 ? -3.930 14.950 7.101 1.00 96.06 190 GLN A N 1
ATOM 1550 C CA . GLN A 1 190 ? -4.261 16.359 6.864 1.00 96.06 190 GLN A CA 1
ATOM 1551 C C . GLN A 1 190 ? -5.088 16.594 5.593 1.00 96.06 190 GLN A C 1
ATOM 1553 O O . GLN A 1 190 ? -5.852 17.555 5.554 1.00 96.06 190 GLN A O 1
ATOM 1558 N N . ASN A 1 191 ? -4.919 15.764 4.557 1.00 96.19 191 ASN A N 1
ATOM 1559 C CA . ASN A 1 191 ? -5.472 16.038 3.224 1.00 96.19 191 ASN A CA 1
ATOM 1560 C C . ASN A 1 191 ? -6.547 15.041 2.759 1.00 96.19 191 ASN A C 1
ATOM 1562 O O . ASN A 1 191 ? -7.384 15.411 1.946 1.00 96.19 191 ASN A O 1
ATOM 1566 N N . ALA A 1 192 ? -6.538 13.807 3.265 1.00 94.75 192 ALA A N 1
ATOM 1567 C CA . ALA A 1 192 ? -7.503 12.751 2.935 1.00 94.75 192 ALA A CA 1
ATOM 1568 C C . ALA A 1 192 ? -8.272 12.235 4.171 1.00 94.75 192 ALA A C 1
ATOM 1570 O O . ALA A 1 192 ? -9.302 11.574 4.052 1.00 94.75 192 ALA A O 1
ATOM 1571 N N . GLY A 1 193 ? -7.798 12.550 5.381 1.00 91.69 193 GLY A N 1
ATOM 1572 C CA . GLY A 1 193 ? -8.431 12.155 6.639 1.00 91.69 193 GLY A CA 1
ATOM 1573 C C . GLY A 1 193 ? -8.023 10.757 7.113 1.00 91.69 193 GLY A C 1
ATOM 1574 O O . GLY A 1 193 ? -6.904 10.299 6.874 1.00 91.69 193 GLY A O 1
ATOM 1575 N N . LYS A 1 194 ? -8.922 10.078 7.839 1.00 89.81 194 LYS A N 1
ATOM 1576 C CA . LYS A 1 194 ? -8.683 8.715 8.346 1.00 89.81 194 LYS A CA 1
ATOM 1577 C C . LYS A 1 194 ? -8.791 7.690 7.216 1.00 89.81 194 LYS A C 1
ATOM 1579 O O . LYS A 1 194 ? -9.738 7.755 6.428 1.00 89.81 194 LYS A O 1
ATOM 1584 N N . ALA A 1 195 ? -7.860 6.735 7.200 1.00 87.50 195 ALA A N 1
ATOM 1585 C CA . ALA A 1 195 ? -7.876 5.619 6.263 1.00 87.50 195 ALA A CA 1
ATOM 1586 C C . ALA A 1 195 ? -9.200 4.839 6.328 1.00 87.50 195 ALA A C 1
ATOM 1588 O O . ALA A 1 195 ? -9.880 4.802 7.360 1.00 87.50 195 ALA A O 1
ATOM 1589 N N . LYS A 1 196 ? -9.569 4.251 5.1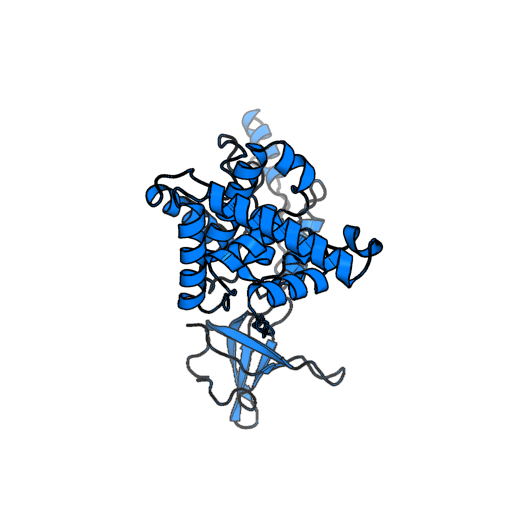92 1.00 90.62 196 LYS A N 1
ATOM 1590 C CA . LYS A 1 196 ? -10.781 3.445 5.013 1.00 90.62 196 LYS A CA 1
ATOM 1591 C C . LYS A 1 196 ? -10.418 1.968 4.929 1.00 90.62 196 LYS A C 1
ATOM 1593 O O . LYS A 1 196 ? -9.247 1.624 4.791 1.00 90.62 196 LYS A O 1
ATOM 1598 N N . ASP A 1 197 ? -11.424 1.106 5.026 1.00 89.56 197 ASP A N 1
ATOM 1599 C CA . ASP A 1 197 ? -11.242 -0.320 4.761 1.00 89.56 197 ASP A CA 1
ATOM 1600 C C . ASP A 1 197 ? -10.771 -0.507 3.315 1.00 89.56 197 ASP A C 1
ATOM 1602 O O . ASP A 1 197 ? -11.456 -0.093 2.379 1.00 89.56 197 ASP A O 1
ATOM 1606 N N . ILE A 1 198 ? -9.603 -1.121 3.135 1.00 92.75 198 ILE A N 1
ATOM 1607 C CA . ILE A 1 198 ? -9.002 -1.329 1.814 1.00 92.75 198 ILE A CA 1
ATOM 1608 C C . ILE A 1 198 ? -9.798 -2.303 0.938 1.00 92.75 198 ILE A C 1
ATOM 1610 O O . ILE A 1 198 ? -9.566 -2.360 -0.265 1.00 92.75 198 ILE A O 1
ATOM 1614 N N . ASN A 1 199 ? -10.729 -3.055 1.532 1.00 90.44 199 ASN A N 1
ATOM 1615 C CA . ASN A 1 199 ? -11.605 -3.983 0.823 1.00 90.44 199 ASN A CA 1
ATOM 1616 C C . ASN A 1 199 ? -12.965 -3.360 0.466 1.00 90.44 199 ASN A C 1
ATOM 1618 O O . ASN A 1 199 ? -13.829 -4.056 -0.054 1.00 90.44 199 ASN A O 1
ATOM 1622 N N . ARG A 1 200 ? -13.180 -2.068 0.755 1.00 89.69 200 ARG A N 1
ATOM 1623 C CA . ARG A 1 200 ? -14.364 -1.313 0.318 1.00 89.69 200 ARG A CA 1
ATOM 1624 C C . ARG A 1 200 ? -13.967 -0.343 -0.783 1.00 89.69 200 ARG A C 1
ATOM 1626 O O . ARG A 1 200 ? -13.634 0.807 -0.495 1.00 89.69 200 ARG A O 1
ATOM 1633 N N . GLU A 1 201 ? -14.025 -0.810 -2.030 1.00 91.75 201 GLU A N 1
ATOM 1634 C CA . GLU A 1 201 ? -13.536 -0.091 -3.217 1.00 91.75 201 GLU A CA 1
ATOM 1635 C C . GLU A 1 201 ? -13.983 1.376 -3.249 1.00 91.75 201 GLU A C 1
ATOM 1637 O O . GLU A 1 201 ? -13.157 2.284 -3.274 1.00 91.75 201 GLU A O 1
ATOM 1642 N N . LYS A 1 202 ? -15.287 1.635 -3.124 1.00 93.00 202 LYS A N 1
ATOM 1643 C CA . LYS A 1 202 ? -15.837 2.998 -3.184 1.00 93.00 202 LYS A CA 1
ATOM 1644 C C . LYS A 1 202 ? -15.239 3.950 -2.140 1.00 93.00 202 LYS A C 1
ATOM 1646 O O . LYS A 1 202 ? -14.956 5.111 -2.443 1.00 93.00 202 LYS A O 1
ATOM 1651 N N . ASP A 1 203 ? -15.085 3.485 -0.902 1.00 92.88 203 ASP A N 1
ATOM 1652 C CA . ASP A 1 203 ? -14.588 4.313 0.199 1.00 92.88 203 ASP A CA 1
ATOM 1653 C C . ASP A 1 203 ? -13.074 4.524 0.087 1.00 92.88 203 ASP A C 1
ATOM 1655 O O . ASP A 1 203 ? -12.587 5.642 0.295 1.00 92.88 203 ASP A O 1
ATOM 1659 N N . ILE A 1 204 ? -12.332 3.465 -0.252 1.00 95.44 204 ILE A N 1
ATOM 1660 C CA . ILE A 1 204 ? -10.876 3.530 -0.369 1.00 95.44 204 ILE A CA 1
ATOM 1661 C C . ILE A 1 204 ? -10.434 4.318 -1.603 1.00 95.44 204 ILE A C 1
ATOM 1663 O O . ILE A 1 204 ? -9.463 5.069 -1.520 1.00 95.44 204 ILE A O 1
ATOM 1667 N N . ASP A 1 205 ? -11.183 4.249 -2.702 1.00 96.94 205 ASP A N 1
ATOM 1668 C CA . ASP A 1 205 ? -10.906 5.028 -3.907 1.00 96.94 205 ASP A CA 1
ATOM 1669 C C . ASP A 1 205 ? -11.197 6.503 -3.697 1.00 96.94 205 ASP A C 1
ATOM 1671 O O . ASP A 1 205 ? -10.436 7.351 -4.160 1.00 96.94 205 ASP A O 1
ATOM 1675 N N . LYS A 1 206 ? -12.249 6.848 -2.946 1.00 97.00 206 LYS A N 1
ATOM 1676 C CA . LYS A 1 206 ? -12.468 8.239 -2.539 1.00 97.00 206 LYS A CA 1
ATOM 1677 C C . LYS A 1 206 ? -11.278 8.758 -1.724 1.00 97.00 206 LYS A C 1
ATOM 1679 O O . LYS A 1 206 ? -10.738 9.813 -2.043 1.00 97.00 206 LYS A O 1
ATOM 1684 N N . TYR A 1 207 ? -10.834 7.990 -0.728 1.00 96.75 207 TYR A N 1
ATOM 1685 C CA . TYR A 1 207 ? -9.665 8.330 0.088 1.00 96.75 207 TYR A CA 1
ATOM 1686 C C . TYR A 1 207 ? -8.384 8.482 -0.753 1.00 96.75 207 TYR A C 1
ATOM 1688 O O . TYR A 1 207 ? -7.628 9.441 -0.582 1.00 96.75 207 TYR A O 1
ATOM 1696 N N . ALA A 1 208 ? -8.161 7.574 -1.708 1.00 97.25 208 ALA A N 1
ATOM 1697 C CA . ALA A 1 208 ? -7.036 7.632 -2.633 1.00 97.25 208 ALA A CA 1
ATOM 1698 C C . ALA A 1 208 ? -7.114 8.860 -3.554 1.00 97.25 208 ALA A C 1
ATOM 1700 O O . ALA A 1 208 ? -6.104 9.528 -3.765 1.00 97.25 208 ALA A O 1
ATOM 1701 N N . ASN A 1 209 ? -8.299 9.202 -4.063 1.00 96.50 209 ASN A N 1
ATOM 1702 C CA . ASN A 1 209 ? -8.506 10.381 -4.901 1.00 96.50 209 ASN A CA 1
ATOM 1703 C C . ASN A 1 209 ? -8.277 11.690 -4.134 1.00 96.50 209 ASN A C 1
ATOM 1705 O O . ASN A 1 209 ? -7.651 12.601 -4.673 1.00 96.50 209 ASN A O 1
ATOM 1709 N N . ASP A 1 210 ? -8.704 11.782 -2.873 1.00 96.81 210 ASP A N 1
ATOM 1710 C CA . ASP A 1 210 ? -8.434 12.952 -2.028 1.00 96.81 210 ASP A CA 1
ATOM 1711 C C . ASP A 1 210 ? -6.915 13.168 -1.858 1.00 96.81 210 ASP A C 1
ATOM 1713 O O . ASP A 1 210 ? -6.400 14.274 -2.068 1.00 96.81 210 ASP A O 1
ATOM 1717 N N . ALA A 1 211 ? -6.162 12.094 -1.589 1.00 96.44 211 ALA A N 1
ATOM 1718 C CA . ALA A 1 211 ? -4.700 12.141 -1.526 1.00 96.44 211 ALA A CA 1
ATOM 1719 C C . ALA A 1 211 ? -4.056 12.467 -2.889 1.00 96.44 211 ALA A C 1
ATOM 1721 O O . ALA A 1 211 ? -3.122 13.272 -2.955 1.00 96.44 211 ALA A O 1
ATOM 1722 N N . LEU A 1 212 ? -4.565 11.889 -3.982 1.00 95.31 212 LEU A N 1
ATOM 1723 C CA . LEU A 1 212 ? -4.091 12.126 -5.349 1.00 95.31 212 LEU A CA 1
ATOM 1724 C C . LEU A 1 212 ? -4.268 13.594 -5.764 1.00 95.31 212 LEU A C 1
ATOM 1726 O O . LEU A 1 212 ? -3.352 14.210 -6.312 1.00 95.31 212 LEU A O 1
ATOM 1730 N N . ASN A 1 213 ? -5.421 14.180 -5.447 1.00 94.75 213 ASN A N 1
ATOM 1731 C CA . ASN A 1 213 ? -5.700 15.593 -5.674 1.00 94.75 213 ASN A CA 1
ATOM 1732 C C . ASN A 1 213 ? -4.734 16.475 -4.874 1.00 94.75 213 ASN A C 1
ATOM 1734 O O . ASN A 1 213 ? -4.188 17.444 -5.404 1.00 94.75 213 ASN A O 1
ATOM 1738 N N . ALA A 1 214 ? -4.448 16.115 -3.620 1.00 95.75 214 ALA A N 1
ATOM 1739 C CA . ALA A 1 214 ? -3.512 16.855 -2.782 1.00 95.75 214 ALA A CA 1
ATOM 1740 C C . ALA A 1 214 ? -2.073 16.842 -3.331 1.00 95.75 214 ALA A C 1
ATOM 1742 O O . ALA A 1 214 ? -1.429 17.893 -3.364 1.00 95.75 214 ALA A O 1
ATOM 1743 N N . ILE A 1 215 ? -1.564 15.702 -3.811 1.00 94.44 215 ILE A N 1
ATOM 1744 C CA . ILE A 1 215 ? -0.193 15.616 -4.356 1.00 94.44 215 ILE A CA 1
ATOM 1745 C C . ILE A 1 215 ? -0.044 16.226 -5.759 1.00 94.44 215 ILE A C 1
ATOM 1747 O O . ILE A 1 215 ? 1.070 16.597 -6.127 1.00 94.44 215 ILE A O 1
ATOM 1751 N N . ASN A 1 216 ? -1.134 16.335 -6.528 1.00 91.69 216 ASN A N 1
ATOM 1752 C CA . ASN A 1 216 ? -1.133 16.922 -7.875 1.00 91.69 216 ASN A CA 1
ATOM 1753 C C . ASN A 1 216 ? -1.534 18.404 -7.907 1.00 91.69 216 ASN A C 1
ATOM 1755 O O . ASN A 1 216 ? -1.369 19.065 -8.931 1.00 91.69 216 ASN A O 1
ATOM 1759 N N . SER A 1 217 ? -2.056 18.934 -6.802 1.00 92.38 217 SER A N 1
ATOM 1760 C CA . SER A 1 217 ? -2.423 20.345 -6.681 1.00 92.38 217 SER A CA 1
ATOM 1761 C C . SER A 1 217 ? -1.221 21.293 -6.817 1.00 92.38 217 SER A C 1
ATOM 1763 O O . SER A 1 217 ? -0.094 20.952 -6.461 1.00 92.38 217 SER A O 1
ATOM 1765 N N . ALA A 1 218 ? -1.457 22.521 -7.292 1.00 91.38 218 ALA A N 1
ATOM 1766 C CA . ALA A 1 218 ? -0.407 23.535 -7.461 1.00 91.38 218 ALA A CA 1
ATOM 1767 C C . ALA A 1 218 ? 0.282 23.935 -6.137 1.00 91.38 218 ALA A C 1
ATOM 1769 O O . ALA A 1 218 ? 1.404 24.437 -6.135 1.00 91.38 218 ALA A O 1
ATOM 1770 N N . ASP A 1 219 ? -0.381 23.710 -5.003 1.00 94.50 219 ASP A N 1
ATOM 1771 C CA . ASP A 1 219 ? 0.124 23.949 -3.654 1.00 94.50 219 ASP A CA 1
ATOM 1772 C C . ASP A 1 219 ? 0.686 22.681 -2.981 1.00 94.50 219 ASP A C 1
ATOM 1774 O O . ASP A 1 219 ? 0.938 22.698 -1.774 1.00 94.50 219 ASP A O 1
ATOM 1778 N N . SER A 1 220 ? 0.950 21.602 -3.732 1.00 94.44 220 SER A N 1
ATOM 1779 C CA . SER A 1 220 ? 1.499 20.341 -3.203 1.00 94.44 220 SER A CA 1
ATOM 1780 C C . SER A 1 220 ? 2.749 20.549 -2.338 1.00 94.44 220 SER A C 1
ATOM 1782 O O . SER A 1 220 ? 2.870 19.963 -1.265 1.00 94.44 220 SER A O 1
ATOM 1784 N N . ASP A 1 221 ? 3.663 21.430 -2.758 1.00 95.56 221 ASP A N 1
ATOM 1785 C CA . ASP A 1 221 ? 4.893 21.738 -2.015 1.00 95.56 221 ASP A CA 1
ATOM 1786 C C . ASP A 1 221 ? 4.589 22.410 -0.662 1.00 95.56 221 ASP A C 1
ATOM 1788 O O . ASP A 1 221 ? 5.243 22.110 0.340 1.00 95.56 221 ASP A O 1
ATOM 1792 N N . LYS A 1 222 ? 3.552 23.260 -0.593 1.00 97.25 222 LYS A N 1
ATOM 1793 C CA . LYS A 1 222 ? 3.088 23.861 0.670 1.00 97.25 222 LYS A CA 1
ATOM 1794 C C . LYS A 1 222 ? 2.467 22.809 1.584 1.00 97.25 222 LYS A C 1
ATOM 1796 O O . LYS A 1 222 ? 2.729 22.828 2.783 1.00 97.25 222 LYS A O 1
ATOM 1801 N N . LYS A 1 223 ? 1.696 21.869 1.031 1.00 98.12 223 LYS A N 1
ATOM 1802 C CA . LYS A 1 223 ? 1.104 20.755 1.788 1.00 98.12 223 LYS A CA 1
ATOM 1803 C C . LYS A 1 223 ? 2.173 19.809 2.345 1.00 98.12 223 LYS A C 1
ATOM 1805 O O . LYS A 1 223 ? 2.106 19.441 3.514 1.00 98.12 223 LYS A O 1
ATOM 1810 N N . PHE A 1 224 ? 3.205 19.474 1.565 1.00 97.88 224 PHE A N 1
ATOM 1811 C CA . PHE A 1 224 ? 4.344 18.696 2.070 1.00 97.88 224 PHE A CA 1
ATOM 1812 C C . PHE A 1 224 ? 5.095 19.432 3.176 1.00 97.88 224 PHE A C 1
ATOM 1814 O O . PHE A 1 224 ? 5.426 18.828 4.198 1.00 97.88 224 PHE A O 1
ATOM 1821 N N . LYS A 1 225 ? 5.325 20.740 3.009 1.00 97.62 225 LYS A N 1
ATOM 1822 C CA . LYS A 1 225 ? 5.906 21.568 4.066 1.00 97.62 225 LYS A CA 1
ATOM 1823 C C . LYS A 1 225 ? 5.057 21.544 5.339 1.00 97.62 225 LYS A C 1
ATOM 1825 O O . LYS A 1 225 ? 5.607 21.308 6.408 1.00 97.62 225 LYS A O 1
ATOM 1830 N N . ALA A 1 226 ? 3.742 21.714 5.225 1.00 98.06 226 ALA A N 1
ATOM 1831 C CA . ALA A 1 226 ? 2.828 21.680 6.364 1.00 98.06 226 ALA A CA 1
ATOM 1832 C C . ALA A 1 226 ? 2.860 20.331 7.106 1.00 98.06 226 ALA A C 1
ATOM 1834 O O . ALA A 1 226 ? 2.833 20.311 8.336 1.00 98.06 226 ALA A O 1
ATOM 1835 N N . ALA A 1 227 ? 2.978 19.211 6.386 1.00 98.38 227 ALA A N 1
ATOM 1836 C CA . ALA A 1 227 ? 3.121 17.890 6.999 1.00 98.38 227 ALA A CA 1
ATOM 1837 C C . ALA A 1 227 ? 4.448 17.736 7.763 1.00 98.38 227 ALA A C 1
ATOM 1839 O O . ALA A 1 227 ? 4.474 17.162 8.852 1.00 98.38 227 ALA A O 1
ATOM 1840 N N . ILE A 1 228 ? 5.548 18.277 7.228 1.00 98.19 228 ILE A N 1
ATOM 1841 C CA . ILE A 1 228 ? 6.858 18.283 7.901 1.00 98.19 228 ILE A CA 1
ATOM 1842 C C . ILE A 1 228 ? 6.827 19.170 9.144 1.00 98.19 228 ILE A C 1
ATOM 1844 O O . ILE A 1 228 ? 7.238 18.726 10.213 1.00 98.19 228 ILE A O 1
ATOM 1848 N N . ASP A 1 229 ? 6.314 20.394 9.022 1.00 97.69 229 ASP A N 1
ATOM 1849 C CA . ASP A 1 229 ? 6.218 21.334 10.140 1.00 97.69 229 ASP A CA 1
ATOM 1850 C C . ASP A 1 229 ? 5.344 20.729 11.260 1.00 97.69 229 ASP A C 1
ATOM 1852 O O . ASP A 1 229 ? 5.708 20.769 12.437 1.00 97.69 229 ASP A O 1
ATOM 1856 N N . LYS A 1 230 ? 4.249 20.040 10.897 1.00 98.06 230 LYS A N 1
ATOM 1857 C CA . LYS A 1 230 ? 3.409 19.311 11.8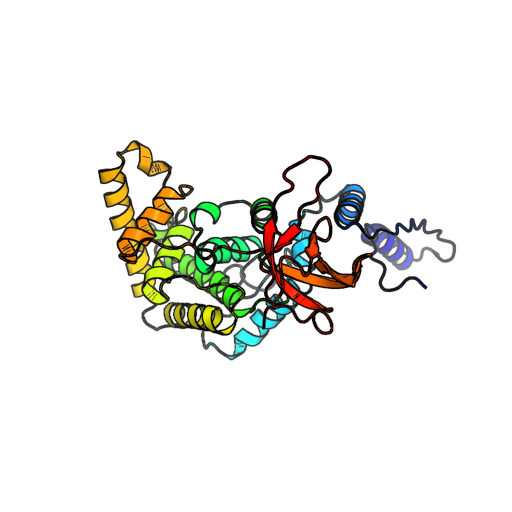57 1.00 98.06 230 LYS A CA 1
ATOM 1858 C C . LYS A 1 230 ? 4.123 18.115 12.490 1.00 98.06 230 LYS A C 1
ATOM 1860 O O . LYS A 1 230 ? 3.952 17.874 13.683 1.00 98.06 230 LYS A O 1
ATOM 1865 N N . PHE A 1 231 ? 4.927 17.369 11.732 1.00 97.62 231 PHE A N 1
ATOM 1866 C CA . PHE A 1 231 ? 5.749 16.290 12.285 1.00 97.62 231 PHE A CA 1
ATOM 1867 C C . PHE A 1 231 ? 6.735 16.812 13.338 1.00 97.62 231 PHE A C 1
ATOM 1869 O O . PHE A 1 231 ? 6.883 16.185 14.387 1.00 97.62 231 PHE A O 1
ATOM 1876 N N . VAL A 1 232 ? 7.379 17.956 13.085 1.00 96.56 232 VAL A N 1
ATOM 1877 C CA . VAL A 1 232 ? 8.295 18.599 14.040 1.00 96.56 232 VAL A CA 1
ATOM 1878 C C . VAL A 1 232 ? 7.560 18.965 15.330 1.00 96.56 232 VAL A C 1
ATOM 1880 O O . VAL A 1 232 ? 7.991 18.548 16.403 1.00 96.56 232 VAL A O 1
ATOM 1883 N N . GLU A 1 233 ? 6.408 19.631 15.225 1.00 97.06 233 GLU A N 1
ATOM 1884 C CA . GLU A 1 233 ? 5.571 19.991 16.380 1.00 97.06 233 GLU A CA 1
ATOM 1885 C C . GLU A 1 233 ? 5.168 18.755 17.210 1.00 97.06 233 GLU A C 1
ATOM 1887 O O . GLU A 1 233 ? 5.318 18.724 18.433 1.00 97.06 233 GLU A O 1
ATOM 1892 N N . LEU A 1 234 ? 4.690 17.695 16.548 1.00 96.00 234 LEU A N 1
ATOM 1893 C CA . LEU A 1 234 ? 4.260 16.460 17.214 1.00 96.00 234 LEU A CA 1
ATOM 1894 C C . LEU A 1 234 ? 5.432 15.734 17.878 1.00 96.00 234 LEU A C 1
ATOM 1896 O O . LEU A 1 234 ? 5.293 15.219 18.986 1.00 96.00 234 LEU A O 1
ATOM 1900 N N . ARG A 1 235 ? 6.601 15.724 17.234 1.00 94.88 235 ARG A N 1
ATOM 1901 C CA . ARG A 1 235 ? 7.832 15.162 17.794 1.00 94.88 235 ARG A CA 1
ATOM 1902 C C . ARG A 1 235 ? 8.266 15.901 19.058 1.00 94.88 235 ARG A C 1
ATOM 1904 O O . ARG A 1 235 ? 8.654 15.249 20.025 1.00 94.88 235 ARG A O 1
ATOM 1911 N N . GLU A 1 236 ? 8.198 17.227 19.074 1.00 94.19 236 GLU A N 1
ATOM 1912 C CA . GLU A 1 236 ? 8.525 18.027 20.259 1.00 94.19 236 GLU A CA 1
ATOM 1913 C C . GLU A 1 236 ? 7.539 17.775 21.404 1.00 94.19 236 GLU A C 1
ATOM 1915 O O . GLU A 1 236 ? 7.965 17.525 22.535 1.00 94.19 236 GLU A O 1
ATOM 1920 N N . SER A 1 237 ? 6.234 17.753 21.109 1.00 94.00 237 SER A N 1
ATOM 1921 C CA . SER A 1 237 ? 5.198 17.431 22.099 1.00 94.00 237 SER A CA 1
ATOM 1922 C C . SER A 1 237 ? 5.393 16.029 22.680 1.00 94.00 237 SER A C 1
ATOM 1924 O O . SER A 1 237 ? 5.353 15.858 23.895 1.00 94.00 237 SER A O 1
ATOM 1926 N N . TRP A 1 238 ? 5.679 15.035 21.835 1.00 93.06 238 TRP A N 1
ATOM 1927 C CA . TRP A 1 238 ? 5.952 13.663 22.263 1.00 93.06 238 TRP A CA 1
ATOM 1928 C C . TRP A 1 238 ? 7.158 13.573 23.203 1.00 93.06 238 TRP A C 1
ATOM 1930 O O . TRP A 1 238 ? 7.090 12.945 24.258 1.00 93.06 238 TRP A O 1
ATOM 1940 N N . ILE A 1 239 ? 8.263 14.240 22.853 1.00 92.50 239 ILE A N 1
ATOM 1941 C CA . ILE A 1 239 ? 9.480 14.262 23.676 1.00 92.50 239 ILE A CA 1
ATOM 1942 C C . ILE A 1 239 ? 9.223 14.963 25.016 1.00 92.50 239 ILE A C 1
ATOM 1944 O O . ILE A 1 239 ? 9.756 14.531 26.038 1.00 92.50 239 ILE A O 1
ATOM 1948 N N . LYS A 1 240 ? 8.399 16.015 25.032 1.00 91.88 240 LYS A N 1
ATOM 1949 C CA . LYS A 1 240 ? 8.004 16.707 26.264 1.00 91.88 240 LYS A CA 1
ATOM 1950 C C . LYS A 1 240 ? 7.140 15.823 27.170 1.00 91.88 240 LYS A C 1
ATOM 1952 O O . LYS A 1 240 ? 7.337 15.844 28.379 1.00 91.88 240 LYS A O 1
ATOM 1957 N N . GLU A 1 241 ? 6.213 15.053 26.598 1.00 90.44 241 GLU A N 1
ATOM 1958 C CA . GLU A 1 241 ? 5.298 14.183 27.350 1.00 90.44 241 GLU A CA 1
ATOM 1959 C C . GLU A 1 241 ? 5.973 12.890 27.852 1.00 90.44 241 GLU A C 1
ATOM 1961 O O . GLU A 1 241 ? 5.706 12.455 28.970 1.00 90.44 241 GLU A O 1
ATOM 1966 N N . LYS A 1 242 ? 6.859 12.273 27.058 1.00 89.19 242 LYS A N 1
ATOM 1967 C CA . LYS A 1 242 ? 7.483 10.970 27.377 1.00 89.19 242 LYS A CA 1
ATOM 1968 C C . LYS A 1 242 ? 8.913 11.065 27.914 1.00 89.19 242 LYS A C 1
ATOM 1970 O O . LYS A 1 242 ? 9.406 10.122 28.531 1.00 89.19 242 LYS A O 1
ATOM 1975 N N . GLY A 1 243 ? 9.592 12.186 27.684 1.00 85.19 243 GLY A N 1
ATOM 1976 C CA . GLY A 1 243 ? 10.986 12.411 28.059 1.00 85.19 243 GLY A CA 1
ATOM 1977 C C . GLY A 1 243 ? 11.980 12.238 26.903 1.00 85.19 243 GLY A C 1
ATOM 1978 O O . GLY A 1 243 ? 11.708 11.636 25.863 1.00 85.19 243 GLY A O 1
ATOM 1979 N N . THR A 1 244 ? 13.192 12.763 27.099 1.00 82.12 244 THR A N 1
ATOM 1980 C CA . THR A 1 244 ? 14.228 12.903 26.056 1.00 82.12 244 THR A CA 1
ATOM 1981 C C . THR A 1 244 ? 14.745 11.585 25.481 1.00 82.12 244 THR A C 1
ATOM 1983 O O . THR A 1 244 ? 15.215 11.570 24.341 1.00 82.12 244 THR A O 1
ATOM 1986 N N . ALA A 1 245 ? 14.633 10.478 26.219 1.00 80.69 245 ALA A N 1
ATOM 1987 C CA . ALA A 1 245 ? 15.013 9.145 25.749 1.00 80.69 245 ALA A CA 1
ATOM 1988 C C . ALA A 1 245 ? 14.160 8.674 24.553 1.00 80.69 245 ALA A C 1
ATOM 1990 O O . ALA A 1 245 ? 14.669 8.001 23.656 1.00 80.69 245 ALA A O 1
ATOM 1991 N N . TYR A 1 246 ? 12.897 9.107 24.472 1.00 81.94 246 TYR A N 1
ATOM 1992 C CA . TYR A 1 246 ? 11.955 8.681 23.432 1.00 81.94 246 TYR A CA 1
ATOM 1993 C C . TYR A 1 246 ? 12.207 9.322 22.063 1.00 81.94 246 TYR A C 1
ATOM 1995 O O . TYR A 1 246 ? 11.600 8.913 21.075 1.00 81.94 246 TYR A O 1
ATOM 2003 N N . LYS A 1 247 ? 13.146 10.275 21.954 1.00 80.38 247 LYS A N 1
ATOM 2004 C CA . LYS A 1 247 ? 13.499 10.921 20.677 1.00 80.38 247 LYS A CA 1
ATOM 2005 C C . LYS A 1 247 ? 13.989 9.940 19.605 1.00 80.38 247 LYS A C 1
ATOM 2007 O O . LYS A 1 247 ? 13.925 10.265 18.421 1.00 80.38 247 LYS A O 1
ATOM 2012 N N . PHE A 1 248 ? 14.512 8.784 20.021 1.00 80.12 248 PHE A N 1
ATOM 2013 C CA . PHE A 1 248 ? 15.067 7.761 19.134 1.00 80.12 248 PHE A CA 1
ATOM 2014 C C . PHE A 1 248 ? 14.055 6.676 18.738 1.00 80.12 248 PHE A C 1
ATOM 2016 O O . PHE A 1 248 ? 14.264 6.029 17.719 1.00 80.12 248 PHE A O 1
ATOM 2023 N N . ALA A 1 249 ? 12.955 6.522 19.483 1.00 79.94 249 ALA A N 1
ATOM 2024 C CA . ALA A 1 249 ? 11.948 5.472 19.281 1.00 79.94 249 ALA A CA 1
ATOM 2025 C C . ALA A 1 249 ? 10.780 5.901 18.368 1.00 79.94 249 ALA A C 1
ATOM 2027 O O . ALA A 1 249 ? 9.818 5.171 18.180 1.00 79.94 249 ALA A O 1
ATOM 2028 N N . ILE A 1 250 ? 10.825 7.108 17.797 1.00 87.25 250 ILE A N 1
ATOM 2029 C CA . ILE A 1 250 ? 9.711 7.681 17.017 1.00 87.25 250 ILE A CA 1
ATOM 2030 C C . ILE A 1 250 ? 9.452 6.914 15.714 1.00 87.25 250 ILE A C 1
ATOM 2032 O O . ILE A 1 250 ? 8.322 6.842 15.235 1.00 87.25 250 ILE A O 1
ATOM 2036 N N . LYS A 1 251 ? 10.506 6.374 15.099 1.00 88.25 251 LYS A N 1
ATOM 2037 C CA . LYS A 1 251 ? 10.427 5.794 13.753 1.00 88.25 251 LYS A CA 1
ATOM 2038 C C . LYS A 1 251 ? 9.653 4.469 13.726 1.00 88.25 251 LYS A C 1
ATOM 2040 O O . LYS A 1 251 ? 9.021 4.149 12.725 1.00 88.25 251 LYS A O 1
ATOM 2045 N N . ASP A 1 252 ? 9.747 3.692 14.786 1.00 88.88 252 ASP A N 1
ATOM 2046 C CA . ASP A 1 252 ? 9.272 2.315 14.890 1.00 88.88 252 ASP A CA 1
ATOM 2047 C C . ASP A 1 252 ? 8.265 2.120 16.035 1.00 88.88 252 ASP A C 1
ATOM 2049 O O . ASP A 1 252 ? 7.758 1.019 16.226 1.00 88.88 252 ASP A O 1
ATOM 2053 N N . SER A 1 253 ? 7.906 3.190 16.753 1.00 91.19 253 SER A N 1
ATOM 2054 C CA . SER A 1 253 ? 6.885 3.147 17.802 1.00 91.19 253 SER A CA 1
ATOM 2055 C C . SER A 1 253 ? 5.469 3.251 17.232 1.00 91.19 253 SER A C 1
ATOM 2057 O O . SER A 1 253 ? 5.071 4.252 16.618 1.00 91.19 253 SER A O 1
ATOM 2059 N N . ARG A 1 254 ? 4.668 2.221 17.520 1.00 91.50 254 ARG A N 1
ATOM 2060 C CA . ARG A 1 254 ? 3.212 2.269 17.361 1.00 91.50 254 ARG A CA 1
ATOM 2061 C C . ARG A 1 254 ? 2.589 3.346 18.249 1.00 91.50 254 ARG A C 1
ATOM 2063 O O . ARG A 1 254 ? 1.723 4.072 17.786 1.00 91.50 254 ARG A O 1
ATOM 2070 N N . GLU A 1 255 ? 3.101 3.534 19.462 1.00 91.38 255 GLU A N 1
ATOM 2071 C CA . GLU A 1 255 ? 2.568 4.519 20.411 1.00 91.38 255 GLU A CA 1
ATOM 2072 C C . GLU A 1 255 ? 2.709 5.953 19.880 1.00 91.38 255 GLU A C 1
ATOM 2074 O O . GLU A 1 255 ? 1.817 6.774 20.075 1.00 91.38 255 GLU A O 1
ATOM 2079 N N . PHE A 1 256 ? 3.798 6.258 19.160 1.00 93.62 256 PHE A N 1
ATOM 2080 C CA . PHE A 1 256 ? 3.923 7.542 18.469 1.00 93.62 256 PHE A CA 1
ATOM 2081 C C . PHE A 1 256 ? 2.896 7.676 17.336 1.00 93.62 256 PHE A C 1
ATOM 2083 O O . PHE A 1 256 ? 2.334 8.749 17.146 1.00 93.62 256 PHE A O 1
ATOM 2090 N N . THR A 1 257 ? 2.619 6.596 16.597 1.00 93.94 257 THR A N 1
ATOM 2091 C CA . THR A 1 257 ? 1.571 6.597 15.559 1.00 93.94 257 THR A CA 1
ATOM 2092 C C . THR A 1 257 ? 0.205 6.916 16.173 1.00 93.94 257 THR A C 1
ATOM 2094 O O . THR A 1 257 ? -0.488 7.811 15.687 1.00 93.94 257 THR A O 1
ATOM 2097 N N . ASP A 1 258 ? -0.144 6.247 17.272 1.00 91.31 258 ASP A N 1
ATOM 2098 C CA . ASP A 1 258 ? -1.408 6.451 17.984 1.00 91.31 258 ASP A CA 1
ATOM 2099 C C . ASP A 1 258 ? -1.517 7.887 18.521 1.00 91.31 258 ASP A C 1
ATOM 2101 O O . ASP A 1 258 ? -2.538 8.549 18.332 1.00 91.31 258 ASP A O 1
ATOM 2105 N N . PHE A 1 259 ? -0.424 8.419 19.078 1.00 92.69 259 PHE A N 1
ATOM 2106 C CA . PHE A 1 259 ? -0.326 9.814 19.512 1.00 92.69 259 PHE A CA 1
ATOM 2107 C C . PHE A 1 259 ? -0.581 10.812 18.373 1.00 92.69 259 PHE A C 1
ATOM 2109 O O . PHE A 1 259 ? -1.319 11.784 18.544 1.00 92.69 259 PHE A O 1
ATOM 2116 N N . VAL A 1 260 ? -0.002 10.582 17.188 1.00 93.81 260 VAL A N 1
ATOM 2117 C CA . VAL A 1 260 ? -0.246 11.430 16.009 1.00 93.81 260 VAL A CA 1
ATOM 2118 C C . VAL A 1 260 ? -1.729 11.411 15.625 1.00 93.81 260 VAL A C 1
ATOM 2120 O O . VAL A 1 260 ? -2.306 12.473 15.374 1.00 93.81 260 VAL A O 1
ATOM 2123 N N . ILE A 1 261 ? -2.356 10.231 15.601 1.00 91.12 261 ILE A N 1
ATOM 2124 C CA . ILE A 1 261 ? -3.776 10.084 15.256 1.00 91.12 261 ILE A CA 1
ATOM 2125 C C . ILE A 1 261 ? -4.658 10.821 16.266 1.00 91.12 261 ILE A C 1
ATOM 2127 O O . ILE A 1 261 ? -5.555 11.566 15.860 1.00 91.12 261 ILE A O 1
ATOM 2131 N N . GLU A 1 262 ? -4.394 10.656 17.561 1.00 90.81 262 GLU A N 1
ATOM 2132 C CA . GLU A 1 262 ? -5.137 11.316 18.636 1.00 90.81 262 GLU A CA 1
ATOM 2133 C C . GLU A 1 262 ? -5.091 12.844 18.479 1.00 90.81 262 GLU A C 1
ATOM 2135 O O . GLU A 1 262 ? -6.135 13.503 18.407 1.00 90.8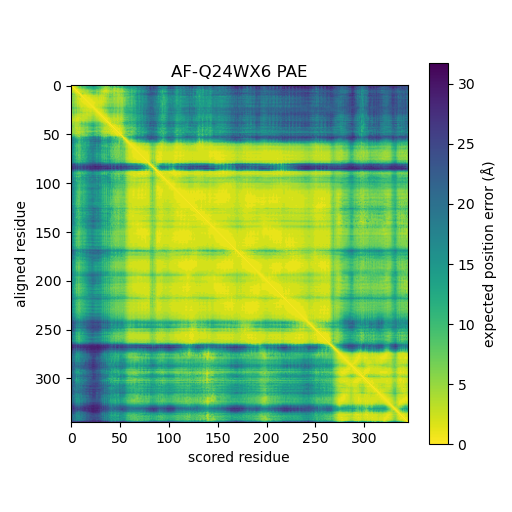1 262 GLU A O 1
ATOM 2140 N N . LYS A 1 263 ? -3.885 13.411 18.331 1.00 91.75 263 LYS A N 1
ATOM 2141 C CA . LYS A 1 263 ? -3.687 14.866 18.231 1.00 91.75 263 LYS A CA 1
ATOM 2142 C C . LYS A 1 263 ? -4.271 15.467 16.950 1.00 91.75 263 LYS A C 1
ATOM 2144 O O . LYS A 1 263 ? -4.723 16.611 16.980 1.00 91.75 263 LYS A O 1
ATOM 2149 N N . LEU A 1 264 ? -4.254 14.741 15.829 1.00 91.00 264 LEU A N 1
ATOM 2150 C CA . LEU A 1 264 ? -4.727 15.262 14.540 1.00 91.00 264 LEU A CA 1
ATOM 2151 C C . LEU A 1 264 ? -6.214 15.031 14.284 1.00 91.00 264 LEU A C 1
ATOM 2153 O O . LEU A 1 264 ? -6.828 15.820 13.570 1.00 91.00 264 LEU A O 1
ATOM 2157 N N . THR A 1 265 ? -6.803 13.982 14.854 1.00 83.69 265 THR A N 1
ATOM 2158 C CA . THR A 1 265 ? -8.188 13.605 14.540 1.00 83.69 265 THR A CA 1
ATOM 2159 C C . THR A 1 265 ? -9.176 13.857 15.675 1.00 83.69 265 THR A C 1
ATOM 2161 O O . THR A 1 265 ? -10.378 13.736 15.446 1.00 83.69 265 THR A O 1
ATOM 2164 N N . LYS A 1 266 ? -8.704 14.234 16.878 1.00 68.88 266 LYS A N 1
ATOM 2165 C CA . LYS A 1 266 ? -9.532 14.496 18.077 1.00 68.88 266 LYS A CA 1
ATOM 2166 C C . LYS A 1 266 ? -10.515 13.361 18.409 1.00 68.88 266 LYS A C 1
ATOM 2168 O O . LYS A 1 266 ? -11.578 13.593 18.976 1.00 68.88 266 LYS A O 1
ATOM 2173 N N . SER A 1 267 ? -10.188 12.137 18.014 1.00 57.41 267 SER A N 1
ATOM 2174 C CA . SER A 1 267 ? -11.032 10.957 18.162 1.00 57.41 267 SER A CA 1
ATOM 2175 C C . SER A 1 267 ? -10.128 9.776 18.473 1.00 57.41 267 SER A C 1
ATOM 2177 O O . SER A 1 267 ? -9.155 9.550 17.749 1.00 57.41 267 SER A O 1
ATOM 2179 N N . ASN A 1 268 ? -10.483 9.005 19.507 1.00 52.38 268 ASN A N 1
ATOM 2180 C CA . ASN A 1 268 ? -9.931 7.667 19.699 1.00 52.38 268 ASN A CA 1
ATOM 2181 C C . ASN A 1 268 ? -10.201 6.886 18.413 1.00 52.38 268 ASN A C 1
ATOM 2183 O O . ASN A 1 268 ? -11.348 6.764 17.981 1.00 52.38 268 ASN A O 1
ATOM 2187 N N . SER A 1 269 ? -9.142 6.459 17.734 1.00 50.06 269 SER A N 1
ATOM 2188 C CA . SER A 1 269 ? -9.297 5.717 16.495 1.00 50.06 269 SER A CA 1
ATOM 2189 C C . SER A 1 269 ? -9.753 4.308 16.822 1.00 50.06 269 SER A C 1
ATOM 2191 O O . SER A 1 269 ? -8.974 3.522 17.353 1.00 50.06 269 SER A O 1
ATOM 2193 N N . GLU A 1 270 ? -10.977 3.958 16.441 1.00 51.62 270 GLU A N 1
ATOM 2194 C CA . GLU A 1 270 ? -11.250 2.568 16.102 1.00 51.62 270 GLU A CA 1
ATOM 2195 C C . GLU A 1 270 ? -10.367 2.248 14.896 1.00 51.62 270 GLU A C 1
ATOM 2197 O O . GLU A 1 270 ? -10.496 2.837 13.820 1.00 51.62 270 GLU A O 1
ATOM 2202 N N . THR A 1 271 ? -9.352 1.419 15.111 1.00 53.41 271 THR A N 1
ATOM 2203 C CA . THR A 1 271 ? -8.569 0.858 14.015 1.00 53.41 271 THR A CA 1
ATOM 2204 C C . THR A 1 271 ? -9.527 -0.028 13.233 1.00 53.41 271 THR A C 1
ATOM 2206 O O . THR A 1 271 ? -10.108 -0.948 13.806 1.00 53.41 271 THR A O 1
ATOM 2209 N N . VAL A 1 272 ? -9.730 0.252 11.943 1.00 60.66 272 VAL A N 1
ATOM 2210 C CA . VAL A 1 272 ? -10.475 -0.672 11.083 1.00 60.66 272 VAL A CA 1
ATOM 2211 C C . VAL A 1 272 ? -9.696 -1.983 11.091 1.00 60.66 272 VAL A C 1
ATOM 2213 O O . VAL A 1 272 ? -8.539 -2.020 10.668 1.00 60.66 272 VAL A O 1
ATOM 2216 N N . ALA A 1 273 ? -10.286 -3.037 11.655 1.00 66.94 273 ALA A N 1
ATOM 2217 C CA . ALA A 1 273 ? -9.627 -4.329 11.741 1.00 66.94 273 ALA A CA 1
ATOM 2218 C C . ALA A 1 273 ? -9.382 -4.848 10.321 1.00 66.94 273 ALA A C 1
ATOM 2220 O O . ALA A 1 273 ? -10.323 -5.101 9.573 1.00 66.94 273 ALA A O 1
ATOM 2221 N N . LEU A 1 274 ? -8.111 -4.993 9.945 1.00 80.62 274 LEU A N 1
ATOM 2222 C CA . LEU A 1 274 ? -7.743 -5.515 8.638 1.00 80.62 274 LEU A CA 1
ATOM 2223 C C . LEU A 1 274 ? -7.957 -7.032 8.618 1.00 80.62 274 LEU A C 1
ATOM 2225 O O . LEU A 1 274 ? -7.096 -7.799 9.063 1.00 80.62 274 LEU A O 1
ATOM 2229 N N . LEU A 1 275 ? -9.128 -7.446 8.139 1.00 85.50 275 LEU A N 1
ATOM 2230 C CA . LEU A 1 275 ? -9.513 -8.850 8.054 1.00 85.50 275 LEU A CA 1
ATOM 2231 C C . LEU A 1 275 ? -8.781 -9.560 6.901 1.00 85.50 275 LEU A C 1
ATOM 2233 O O . LEU A 1 275 ? -8.581 -8.959 5.843 1.00 85.50 275 LEU A O 1
ATOM 2237 N N . PRO A 1 276 ? -8.378 -10.832 7.085 1.00 86.44 276 PRO A N 1
ATOM 2238 C CA . PRO A 1 276 ? -7.967 -11.697 5.987 1.00 86.44 276 PRO A CA 1
ATOM 2239 C C . PRO A 1 276 ? -9.043 -11.797 4.910 1.00 86.44 276 PRO A C 1
ATOM 2241 O O . PRO A 1 276 ? -10.237 -11.830 5.214 1.00 86.44 276 PRO A O 1
ATOM 2244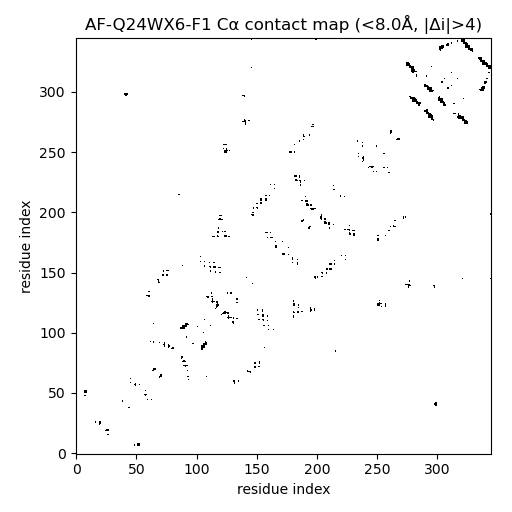 N N . VAL A 1 277 ? -8.589 -11.901 3.668 1.00 90.25 277 VAL A N 1
ATOM 2245 C CA . VAL A 1 277 ? -9.411 -12.097 2.480 1.00 90.25 277 VAL A CA 1
ATOM 2246 C C . VAL A 1 277 ? -9.013 -13.407 1.814 1.00 90.25 277 VAL A C 1
ATOM 2248 O O . VAL A 1 277 ? -7.838 -13.772 1.772 1.00 90.25 277 VAL A O 1
ATOM 2251 N N . GLY A 1 278 ? -10.000 -14.124 1.294 1.00 90.62 278 GLY A N 1
ATOM 2252 C CA . GLY A 1 278 ? -9.789 -15.312 0.479 1.00 90.62 278 GLY A CA 1
ATOM 2253 C C . GLY A 1 278 ? -10.970 -15.560 -0.447 1.00 90.62 278 GLY A C 1
ATOM 2254 O O . GLY A 1 278 ? -11.978 -14.862 -0.384 1.00 90.62 278 GLY A O 1
ATOM 2255 N N . GLN A 1 279 ? -10.857 -16.559 -1.315 1.00 92.38 279 GLN A N 1
ATOM 2256 C CA . GLN A 1 279 ? -11.927 -16.951 -2.232 1.00 92.38 279 GLN A CA 1
ATOM 2257 C C . GLN A 1 279 ? -12.616 -18.213 -1.721 1.00 92.38 279 GLN A C 1
ATOM 2259 O O . GLN A 1 279 ? -11.932 -19.144 -1.296 1.00 92.38 279 GLN A O 1
ATOM 2264 N N . VAL A 1 280 ? -13.946 -18.291 -1.764 1.00 93.50 280 VAL A N 1
ATOM 2265 C CA . VAL A 1 280 ? -14.632 -19.540 -1.399 1.00 93.50 280 VAL A CA 1
ATOM 2266 C C . VAL A 1 280 ? -14.358 -20.606 -2.458 1.00 93.50 280 VAL A C 1
ATOM 2268 O O . VAL A 1 280 ? -14.749 -20.460 -3.612 1.00 93.50 280 VAL A O 1
ATOM 2271 N N . VAL A 1 281 ? -13.700 -21.694 -2.061 1.00 93.38 281 VAL A N 1
ATOM 2272 C CA . VAL A 1 281 ? -13.251 -22.764 -2.968 1.00 93.38 281 VAL A CA 1
ATOM 2273 C C . VAL A 1 281 ? -14.307 -23.852 -3.106 1.00 93.38 281 VAL A C 1
ATOM 2275 O O . VAL A 1 281 ? -14.491 -24.427 -4.177 1.00 93.38 281 VAL A O 1
ATOM 2278 N N . LYS A 1 282 ? -14.997 -24.170 -2.007 1.00 93.50 282 LYS A N 1
ATOM 2279 C CA . LYS A 1 282 ? -15.936 -25.291 -1.954 1.00 93.50 282 LYS A CA 1
ATOM 2280 C C . LYS A 1 282 ? -17.007 -25.068 -0.900 1.00 93.50 282 LYS A C 1
ATOM 2282 O O . LYS A 1 282 ? -16.691 -24.617 0.198 1.00 93.50 282 LYS A O 1
ATOM 2287 N N . ILE A 1 283 ? -18.224 -25.501 -1.218 1.00 95.00 283 ILE A N 1
ATOM 2288 C CA . ILE A 1 283 ? -19.330 -25.704 -0.280 1.00 95.00 283 ILE A CA 1
ATOM 2289 C C . ILE A 1 283 ? -19.736 -27.185 -0.289 1.00 95.00 283 ILE A C 1
ATOM 2291 O O . ILE A 1 283 ? -19.594 -27.878 -1.297 1.00 95.00 283 ILE A O 1
ATOM 2295 N N . SER A 1 284 ? -20.184 -27.693 0.855 1.00 93.50 284 SER A N 1
ATOM 2296 C CA . SER A 1 284 ? -20.722 -29.041 1.033 1.00 93.50 284 SER A CA 1
ATOM 2297 C C . SER A 1 284 ? -21.716 -29.055 2.197 1.00 93.50 284 SER A C 1
ATOM 2299 O O . SER A 1 284 ? -21.807 -28.095 2.959 1.00 93.50 284 SER A O 1
ATOM 2301 N N . ILE A 1 285 ? -22.455 -30.152 2.334 1.00 93.50 285 ILE A N 1
ATOM 2302 C CA . ILE A 1 285 ? -23.410 -30.373 3.423 1.00 93.50 285 ILE A CA 1
ATOM 2303 C C . ILE A 1 285 ? -22.842 -31.433 4.366 1.00 93.50 285 ILE A C 1
ATOM 2305 O O . ILE A 1 285 ? -22.252 -32.420 3.915 1.00 93.50 285 ILE A O 1
ATOM 2309 N N . ASP A 1 286 ? -22.956 -31.206 5.670 1.00 90.81 286 ASP A N 1
ATOM 2310 C CA . ASP A 1 286 ? -22.519 -32.150 6.691 1.00 90.81 286 ASP A CA 1
ATOM 2311 C C . ASP A 1 286 ? -23.558 -33.262 6.944 1.00 90.81 286 ASP A C 1
ATOM 2313 O O . ASP A 1 286 ? -24.641 -33.312 6.360 1.00 90.81 286 ASP A O 1
ATOM 2317 N N . ARG A 1 287 ? -23.237 -34.184 7.856 1.00 90.75 287 ARG A N 1
ATOM 2318 C CA . ARG A 1 287 ? -24.135 -35.291 8.239 1.00 90.75 287 ARG A CA 1
ATOM 2319 C C . ARG A 1 287 ? -25.453 -34.848 8.892 1.00 90.75 287 ARG A C 1
ATOM 2321 O O . ARG A 1 287 ? -26.345 -35.676 9.037 1.00 90.75 287 ARG A O 1
ATOM 2328 N N . TYR A 1 288 ? -25.555 -33.593 9.323 1.00 91.38 288 TYR A N 1
ATOM 2329 C CA . TYR A 1 288 ? -26.727 -33.012 9.975 1.00 91.38 288 TYR A CA 1
ATOM 2330 C C . TYR A 1 288 ? -27.528 -32.103 9.031 1.00 91.38 288 TYR A C 1
ATOM 2332 O O . TYR A 1 288 ? -28.470 -31.451 9.476 1.00 91.38 288 TYR A O 1
ATOM 2340 N N . GLY A 1 289 ? -27.183 -32.064 7.739 1.00 90.19 289 GLY A N 1
ATOM 2341 C CA . GLY A 1 289 ? -27.868 -31.230 6.755 1.00 90.19 289 GLY A CA 1
ATOM 2342 C C . GLY A 1 289 ? -27.444 -29.759 6.784 1.00 90.19 289 GLY A C 1
ATOM 2343 O O . GLY A 1 289 ? -28.122 -28.932 6.184 1.00 90.19 289 GLY A O 1
ATOM 2344 N N . GLN A 1 290 ? -26.353 -29.413 7.474 1.00 92.62 290 GLN A N 1
ATOM 2345 C CA . GLN A 1 290 ? -25.865 -28.039 7.579 1.00 92.62 290 GLN A CA 1
ATOM 2346 C C . GLN A 1 290 ? -24.770 -27.754 6.556 1.00 92.62 290 GLN A C 1
ATOM 2348 O O . GLN A 1 290 ? -23.891 -28.581 6.300 1.00 92.62 290 GLN A O 1
ATOM 2353 N N . TYR A 1 291 ? -24.806 -26.555 5.977 1.00 94.56 291 TYR A N 1
ATOM 2354 C CA . TYR A 1 291 ? -23.793 -26.130 5.023 1.00 94.56 291 TYR A CA 1
ATOM 2355 C C . TYR A 1 291 ? -22.465 -25.819 5.712 1.00 94.56 291 TYR A C 1
ATOM 2357 O O . TYR A 1 291 ? -22.414 -25.212 6.788 1.00 94.56 291 TYR A O 1
ATOM 2365 N N . TYR A 1 292 ? -21.381 -26.178 5.038 1.00 94.19 292 TYR A N 1
ATOM 2366 C CA . TYR A 1 292 ? -20.026 -25.792 5.386 1.00 94.19 292 TYR A CA 1
ATOM 2367 C C . TYR A 1 292 ? -19.196 -25.567 4.130 1.00 94.19 292 TYR A C 1
ATOM 2369 O O . TYR A 1 292 ? -19.537 -26.036 3.045 1.00 94.19 292 TYR A O 1
ATOM 2377 N N . GLY A 1 293 ? -18.077 -24.871 4.277 1.00 94.19 293 GLY A N 1
ATOM 2378 C CA . GLY A 1 293 ? -17.203 -24.589 3.155 1.00 94.19 293 GLY A CA 1
ATOM 2379 C C . GLY A 1 293 ? -15.763 -24.330 3.540 1.00 94.19 293 GLY A C 1
ATOM 2380 O O . GLY A 1 293 ? -15.375 -24.405 4.709 1.00 94.19 293 GLY A O 1
ATOM 2381 N N . PHE A 1 294 ? -14.978 -24.027 2.515 1.00 94.94 294 PHE A N 1
ATOM 2382 C CA . PHE A 1 294 ? -13.566 -23.699 2.627 1.00 94.94 294 PHE A CA 1
ATOM 2383 C C . PHE A 1 294 ? -13.260 -22.410 1.874 1.00 94.94 294 PHE A C 1
ATOM 2385 O O . PHE A 1 294 ? -13.697 -22.232 0.735 1.00 94.94 294 PHE A O 1
ATOM 2392 N N . ILE A 1 295 ? -12.513 -21.522 2.522 1.00 94.31 295 ILE A N 1
ATOM 2393 C CA . ILE A 1 295 ? -12.006 -20.278 1.945 1.00 94.31 295 ILE A CA 1
ATOM 2394 C C . ILE A 1 295 ? -10.510 -20.459 1.703 1.00 94.31 295 ILE A C 1
ATOM 2396 O O . ILE A 1 295 ? -9.785 -20.863 2.614 1.00 94.31 295 ILE A O 1
ATOM 2400 N N . SER A 1 296 ? -10.060 -20.144 0.492 1.00 90.88 296 SER A N 1
ATOM 2401 C CA . SER A 1 296 ? -8.656 -20.194 0.099 1.00 90.88 296 SER A CA 1
ATOM 2402 C C . SER A 1 296 ? -7.823 -19.305 1.013 1.00 90.88 296 SER A C 1
ATOM 2404 O O . SER A 1 296 ? -8.146 -18.132 1.223 1.00 90.88 296 SER A O 1
ATOM 2406 N N . ARG A 1 297 ? -6.767 -19.879 1.586 1.00 86.75 297 ARG A N 1
ATOM 2407 C CA . ARG A 1 297 ? -5.844 -19.187 2.487 1.00 86.75 297 ARG A CA 1
ATOM 2408 C C . ARG A 1 297 ? -4.483 -19.873 2.441 1.00 86.75 297 ARG A C 1
ATOM 2410 O O . ARG A 1 297 ? -4.397 -21.088 2.577 1.00 86.75 297 ARG A O 1
ATOM 2417 N N . ASN A 1 298 ? -3.399 -19.105 2.336 1.00 74.12 298 ASN A N 1
ATOM 2418 C CA . ASN A 1 298 ? -2.054 -19.662 2.506 1.00 74.12 298 ASN A CA 1
ATOM 2419 C C . ASN A 1 298 ? -1.774 -19.904 4.008 1.00 74.12 298 ASN A C 1
ATOM 2421 O O . ASN A 1 298 ? -2.037 -19.000 4.812 1.00 74.12 298 ASN A O 1
ATOM 2425 N N . PRO A 1 299 ? -1.250 -21.075 4.429 1.00 74.75 299 PRO A N 1
ATOM 2426 C CA . PRO A 1 299 ? -0.901 -22.260 3.629 1.00 74.75 299 PRO A CA 1
ATOM 2427 C C . PRO A 1 299 ? -2.004 -23.295 3.447 1.00 74.75 299 PRO A C 1
ATOM 2429 O O . PRO A 1 299 ? -1.840 -24.193 2.629 1.00 74.75 299 PRO A O 1
ATOM 2432 N N . ASN A 1 300 ? -3.080 -23.213 4.224 1.00 84.06 300 ASN A N 1
ATOM 2433 C CA . ASN A 1 300 ? -4.190 -24.144 4.123 1.00 84.06 300 ASN A CA 1
ATOM 2434 C C . ASN A 1 300 ? -5.505 -23.379 4.140 1.00 84.06 300 ASN A C 1
ATOM 2436 O O . ASN A 1 300 ? -5.676 -22.467 4.958 1.00 84.06 300 ASN A O 1
ATOM 2440 N N . ASP A 1 301 ? -6.438 -23.842 3.314 1.00 90.69 301 ASP A N 1
ATOM 2441 C CA . ASP A 1 301 ? -7.805 -23.351 3.300 1.00 90.69 301 ASP A CA 1
ATOM 2442 C C . ASP A 1 301 ? -8.410 -23.364 4.704 1.00 90.69 301 ASP A C 1
ATOM 2444 O O . ASP A 1 301 ? -8.221 -24.300 5.494 1.00 90.69 301 ASP A O 1
ATOM 2448 N N . ILE A 1 302 ? -9.170 -22.317 5.009 1.00 92.44 302 ILE A N 1
ATOM 2449 C CA . ILE A 1 302 ? -9.850 -22.183 6.288 1.00 92.44 302 ILE A CA 1
ATOM 2450 C C . ILE A 1 302 ? -11.292 -22.666 6.168 1.00 92.44 302 ILE A C 1
ATOM 2452 O O . ILE A 1 302 ? -12.030 -22.301 5.253 1.00 92.44 302 ILE A O 1
ATOM 2456 N N . PHE A 1 303 ? -11.691 -23.511 7.111 1.00 93.88 303 PHE A N 1
ATOM 2457 C CA . PHE A 1 303 ? -13.053 -24.013 7.220 1.00 93.88 303 PHE A CA 1
ATOM 2458 C C . PHE A 1 303 ? -13.999 -22.907 7.700 1.00 93.88 303 PHE A C 1
ATOM 2460 O O . PHE A 1 303 ? -13.628 -22.110 8.561 1.00 93.88 303 PHE A O 1
ATOM 2467 N N . PHE A 1 304 ? -15.237 -22.890 7.212 1.00 94.75 304 PHE A N 1
ATOM 2468 C CA . PHE A 1 304 ? -16.330 -22.113 7.796 1.00 94.75 304 PHE A CA 1
ATOM 2469 C C . PHE A 1 304 ? -17.634 -22.908 7.774 1.00 94.75 304 PHE A C 1
ATOM 2471 O O . PHE A 1 304 ? -17.839 -23.779 6.931 1.00 94.75 304 PHE A O 1
ATOM 2478 N N . HIS A 1 305 ? -18.517 -22.604 8.722 1.00 94.12 305 HIS A N 1
ATOM 2479 C CA . HIS A 1 305 ? -19.767 -23.329 8.933 1.00 94.12 305 HIS A CA 1
ATOM 2480 C C . HIS A 1 305 ? -20.961 -22.381 8.908 1.00 94.12 305 HIS A C 1
ATOM 2482 O O . HIS A 1 305 ? -20.852 -21.242 9.383 1.00 94.12 305 HIS A O 1
ATOM 2488 N N . SER A 1 306 ? -22.097 -22.866 8.413 1.00 93.31 306 SER A N 1
ATOM 2489 C CA . SER A 1 306 ? -23.363 -22.126 8.388 1.00 93.31 306 SER A CA 1
ATOM 2490 C C . SER A 1 306 ? -23.800 -21.664 9.772 1.00 93.31 306 SER A C 1
ATOM 2492 O O . SER A 1 306 ? -24.179 -20.511 9.893 1.00 93.31 306 SER A O 1
ATOM 2494 N N . GLU A 1 307 ? -23.604 -22.462 10.828 1.00 91.06 307 GLU A N 1
ATOM 2495 C CA . GLU A 1 307 ? -23.928 -22.108 12.231 1.00 91.06 307 GLU A CA 1
ATOM 2496 C C . GLU A 1 307 ? -23.216 -20.841 12.766 1.00 91.06 307 GLU A C 1
ATOM 2498 O O . GLU A 1 307 ? -23.593 -20.272 13.787 1.00 91.06 307 GLU A O 1
ATOM 2503 N N . LYS A 1 308 ? -22.138 -20.380 12.121 1.00 89.00 308 LYS A N 1
ATOM 2504 C CA . LYS A 1 308 ? -21.449 -19.128 12.499 1.00 89.00 308 LYS A CA 1
ATOM 2505 C C . LYS A 1 308 ? -21.567 -18.037 11.434 1.00 89.00 308 LYS A C 1
ATOM 2507 O O . LYS A 1 308 ? -20.998 -16.962 11.610 1.00 89.00 308 LYS A O 1
ATOM 2512 N N . ASN A 1 309 ? -22.285 -18.316 10.344 1.00 90.38 309 ASN A N 1
ATOM 2513 C CA . ASN A 1 309 ? -22.401 -17.471 9.157 1.00 90.38 309 ASN A CA 1
ATOM 2514 C C . ASN A 1 309 ? -23.805 -17.609 8.533 1.00 90.38 309 ASN A C 1
ATOM 2516 O O . ASN A 1 309 ? -23.945 -17.914 7.352 1.00 90.38 309 ASN A O 1
ATOM 2520 N N . HIS A 1 310 ? -24.848 -17.429 9.350 1.00 88.69 310 HIS A N 1
ATOM 2521 C CA . HIS A 1 310 ? -26.247 -17.699 8.979 1.00 88.69 310 HIS A CA 1
ATOM 2522 C C . HIS A 1 310 ? -26.759 -16.810 7.834 1.00 88.69 310 HIS A C 1
ATOM 2524 O O . HIS A 1 310 ? -27.746 -17.144 7.191 1.00 88.69 310 HIS A O 1
ATOM 2530 N N . HIS A 1 311 ? -26.124 -15.656 7.625 1.00 90.62 311 HIS A N 1
ATOM 2531 C CA . HIS A 1 311 ? -26.504 -14.650 6.633 1.00 90.62 311 HIS A CA 1
ATOM 2532 C C . HIS A 1 311 ? -25.969 -14.936 5.227 1.00 90.62 311 HIS A C 1
ATOM 2534 O O . HIS A 1 311 ? -26.304 -14.201 4.303 1.00 90.62 311 HIS A O 1
ATOM 2540 N N . LEU A 1 312 ? -25.106 -15.941 5.062 1.00 90.19 312 LEU A N 1
ATOM 2541 C CA . LEU A 1 312 ? -24.532 -16.272 3.764 1.00 90.19 312 LEU A CA 1
ATOM 2542 C C . LEU A 1 312 ? -25.503 -17.075 2.904 1.00 90.19 312 LEU A C 1
ATOM 2544 O O . LEU A 1 312 ? -26.123 -18.029 3.371 1.00 90.19 312 LEU A O 1
ATOM 2548 N N . ASP A 1 313 ? -25.516 -16.756 1.616 1.00 90.56 313 ASP A N 1
ATOM 2549 C CA . ASP A 1 313 ? -26.101 -17.611 0.592 1.00 90.56 313 ASP A CA 1
ATOM 2550 C C . ASP A 1 313 ? -25.077 -18.667 0.150 1.00 90.56 313 ASP A C 1
ATOM 2552 O O . ASP A 1 313 ? -24.173 -18.395 -0.639 1.00 90.56 313 ASP A O 1
ATOM 2556 N N . PHE A 1 314 ? -25.191 -19.878 0.693 1.00 89.69 314 PHE A N 1
ATOM 2557 C CA . PHE A 1 314 ? -24.257 -20.974 0.424 1.00 89.69 314 PHE A CA 1
ATOM 2558 C C . PHE A 1 314 ? -24.364 -21.550 -0.994 1.00 89.69 314 PHE A C 1
ATOM 2560 O O . PHE A 1 314 ? -23.440 -22.243 -1.422 1.00 89.69 314 PHE A O 1
ATOM 2567 N N . GLU A 1 315 ? -25.443 -21.271 -1.725 1.00 86.88 315 GLU A N 1
ATOM 2568 C CA . GLU A 1 315 ? -25.647 -21.802 -3.075 1.00 86.88 315 GLU A CA 1
ATOM 2569 C C . GLU A 1 315 ? -24.870 -20.985 -4.115 1.00 86.88 315 GLU A C 1
ATOM 2571 O O . GLU A 1 315 ? -24.316 -21.549 -5.059 1.00 86.88 315 GLU A O 1
ATOM 2576 N N . GLU A 1 316 ? -24.728 -19.675 -3.892 1.00 89.12 316 GLU A N 1
ATOM 2577 C CA . GLU A 1 316 ? -24.070 -18.761 -4.835 1.00 89.12 316 GLU A CA 1
ATOM 2578 C C . GLU A 1 316 ? -22.687 -18.254 -4.395 1.00 89.12 316 GLU A C 1
ATOM 2580 O O . GLU A 1 316 ? -22.073 -17.442 -5.089 1.00 89.12 316 GLU A O 1
ATOM 2585 N N . ILE A 1 317 ? -22.182 -18.653 -3.225 1.00 92.06 317 ILE A N 1
ATOM 2586 C CA . ILE A 1 317 ? -20.948 -18.061 -2.679 1.00 92.06 317 ILE A CA 1
ATOM 2587 C C . ILE A 1 317 ? -19.655 -18.649 -3.261 1.00 92.06 317 ILE A C 1
ATOM 2589 O O . ILE A 1 317 ? -18.598 -18.030 -3.144 1.00 92.06 317 ILE A O 1
ATOM 2593 N N . VAL A 1 318 ? -19.704 -19.824 -3.898 1.00 94.06 318 VAL A N 1
ATOM 2594 C CA . VAL A 1 318 ? -18.510 -20.455 -4.488 1.00 94.06 318 VAL A CA 1
ATOM 2595 C C . VAL A 1 318 ? -17.885 -19.528 -5.533 1.00 94.06 318 VAL A C 1
ATOM 2597 O O . VAL A 1 318 ? -18.559 -19.017 -6.420 1.00 94.06 318 VAL A O 1
ATOM 2600 N N . GLY A 1 319 ? -16.576 -19.308 -5.425 1.00 88.62 319 GLY A N 1
ATOM 2601 C CA . GLY A 1 319 ? -15.821 -18.414 -6.296 1.00 88.62 319 GLY A CA 1
ATOM 2602 C C . GLY A 1 319 ? -15.863 -16.937 -5.893 1.00 88.62 319 GLY A C 1
ATOM 2603 O O . GLY A 1 319 ? -15.057 -16.170 -6.418 1.00 88.62 319 GLY A O 1
ATOM 2604 N N . LYS A 1 320 ? -16.719 -16.520 -4.949 1.00 91.69 320 LYS A N 1
ATOM 2605 C CA . LYS A 1 320 ? -16.746 -15.131 -4.462 1.00 91.69 320 LYS A CA 1
ATOM 2606 C C . LYS A 1 320 ? -15.575 -14.857 -3.511 1.00 91.69 320 LYS A C 1
ATOM 2608 O O . LYS A 1 320 ? -15.167 -15.729 -2.735 1.00 91.69 320 LYS A O 1
ATOM 2613 N N . ALA A 1 321 ? -15.033 -13.641 -3.576 1.00 91.31 321 ALA A N 1
ATOM 2614 C CA . ALA A 1 321 ? -14.056 -13.145 -2.612 1.00 91.31 321 ALA A CA 1
ATOM 2615 C C . ALA A 1 321 ? -14.769 -12.770 -1.306 1.00 91.31 321 ALA A C 1
ATOM 2617 O O . ALA A 1 321 ? -15.841 -12.166 -1.323 1.00 91.31 321 ALA A O 1
ATOM 2618 N N . VAL A 1 322 ? -14.186 -13.144 -0.171 1.00 93.00 322 VAL A N 1
ATOM 2619 C CA . VAL A 1 322 ? -14.765 -12.927 1.155 1.00 93.00 322 VAL A CA 1
ATOM 2620 C C . VAL A 1 322 ? -13.710 -12.444 2.141 1.00 93.00 322 VAL A C 1
ATOM 2622 O O . VAL A 1 322 ? -12.567 -12.899 2.100 1.00 93.00 322 VAL A O 1
ATOM 2625 N N . ASN A 1 323 ? -14.103 -11.571 3.068 1.00 92.38 323 ASN A N 1
ATOM 2626 C CA . ASN A 1 323 ? -13.334 -11.291 4.279 1.00 92.38 323 ASN A CA 1
ATOM 2627 C C . ASN A 1 323 ? -13.915 -12.054 5.476 1.00 92.38 323 ASN A C 1
ATOM 2629 O O . ASN A 1 323 ? -15.079 -12.453 5.453 1.00 92.38 323 ASN A O 1
ATOM 2633 N N . TYR A 1 324 ? -13.105 -12.313 6.502 1.00 92.50 324 TYR A N 1
ATOM 2634 C CA . TYR A 1 324 ? -13.550 -13.094 7.658 1.00 92.50 324 TYR A CA 1
ATOM 2635 C C . TYR A 1 324 ? -12.729 -12.823 8.919 1.00 92.50 324 TYR A C 1
ATOM 2637 O O . TYR A 1 324 ? -11.556 -12.459 8.864 1.00 92.50 324 TYR A O 1
ATOM 2645 N N . GLU A 1 325 ? -13.336 -13.058 10.079 1.00 91.44 325 GLU A N 1
ATOM 2646 C CA . GLU A 1 325 ? -12.627 -13.149 11.355 1.00 91.44 325 GLU A CA 1
ATOM 2647 C C . GLU A 1 325 ? -12.147 -14.592 11.583 1.00 91.44 325 GLU A C 1
ATOM 2649 O O . GLU A 1 325 ? -12.821 -15.554 11.209 1.00 91.44 325 GLU A O 1
ATOM 2654 N N . ILE A 1 326 ? -10.980 -14.757 12.212 1.00 89.88 326 ILE A N 1
ATOM 2655 C CA . ILE A 1 326 ? -10.443 -16.078 12.564 1.00 89.88 326 ILE A CA 1
ATOM 2656 C C . ILE A 1 326 ? -10.836 -16.397 14.003 1.00 89.88 326 ILE A C 1
ATOM 2658 O O . ILE A 1 326 ? -10.401 -15.724 14.938 1.00 89.88 326 ILE A O 1
ATOM 2662 N N . LEU A 1 327 ? -11.617 -17.460 14.181 1.00 88.81 327 LEU A N 1
ATOM 2663 C CA . LEU A 1 327 ? -11.818 -18.096 15.473 1.00 88.81 327 LEU A CA 1
ATOM 2664 C C . LEU A 1 327 ? -10.659 -19.081 15.710 1.00 88.81 327 LEU A C 1
ATOM 2666 O O . LEU A 1 327 ? -10.570 -20.088 14.996 1.00 88.81 327 LEU A O 1
ATOM 2670 N N . PRO A 1 328 ? -9.754 -18.809 16.670 1.00 83.94 328 PRO A N 1
ATOM 2671 C CA . PRO A 1 328 ? -8.627 -19.690 16.936 1.00 83.94 328 PRO A CA 1
ATOM 2672 C C . PRO A 1 328 ? -9.107 -21.028 17.502 1.00 83.94 328 PRO A C 1
ATOM 2674 O O . PRO A 1 328 ? -10.112 -21.100 18.217 1.00 83.94 328 PRO A O 1
ATOM 2677 N N . ALA A 1 329 ? -8.352 -22.086 17.214 1.00 79.56 329 ALA A N 1
ATOM 2678 C CA . ALA A 1 329 ? -8.547 -23.381 17.850 1.00 79.56 329 ALA A CA 1
ATOM 2679 C C . ALA A 1 329 ? -8.358 -23.246 19.369 1.00 79.56 329 ALA A C 1
ATOM 2681 O O . ALA A 1 329 ? -7.321 -22.761 19.824 1.00 79.56 329 ALA A O 1
ATOM 2682 N N . LYS A 1 330 ? -9.352 -23.662 20.165 1.00 73.06 330 LYS A N 1
ATOM 2683 C CA . LYS A 1 330 ? -9.231 -23.638 21.634 1.00 73.06 330 LYS A CA 1
ATOM 2684 C C . LYS A 1 330 ? -8.425 -24.824 22.158 1.00 73.06 330 LYS A C 1
ATOM 2686 O O . LYS A 1 330 ? -7.819 -24.729 23.219 1.00 73.06 330 LYS A O 1
ATOM 2691 N N . GLU A 1 331 ? -8.408 -25.922 21.408 1.00 73.69 331 GLU A N 1
ATOM 2692 C CA . GLU A 1 331 ? -7.729 -27.169 21.758 1.00 73.69 331 GLU A CA 1
ATOM 2693 C C . GLU A 1 331 ? -6.904 -27.692 20.575 1.00 73.69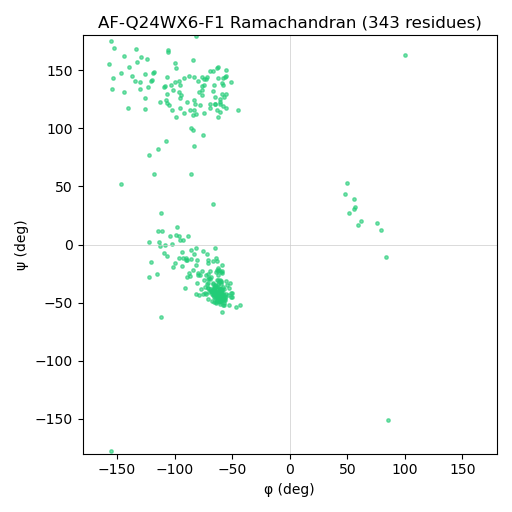 331 GLU A C 1
ATOM 2695 O O . GLU A 1 331 ? -7.194 -27.385 19.421 1.00 73.69 331 GLU A O 1
ATOM 2700 N N . SER A 1 332 ? -5.886 -28.511 20.847 1.00 62.31 332 SER A N 1
ATOM 2701 C CA . SER A 1 332 ? -4.908 -28.984 19.850 1.00 62.31 332 SER A CA 1
ATOM 2702 C C . SER A 1 332 ? -5.496 -29.824 18.708 1.00 62.31 332 SER A C 1
ATOM 2704 O O . SER A 1 332 ? -4.872 -29.946 17.656 1.00 62.31 332 SER A O 1
ATOM 2706 N N . TRP A 1 333 ? -6.684 -30.404 18.898 1.00 65.19 333 TRP A N 1
ATOM 2707 C CA . TRP A 1 333 ? -7.409 -31.174 17.881 1.00 65.19 333 TRP A CA 1
ATOM 2708 C C . TRP A 1 333 ? -8.401 -30.327 17.071 1.00 65.19 333 TRP A C 1
ATOM 2710 O O . TRP A 1 333 ? -8.912 -30.793 16.051 1.00 65.19 333 TRP A O 1
ATOM 2720 N N . GLN A 1 334 ? -8.687 -29.097 17.505 1.00 67.94 334 GLN A N 1
ATOM 2721 C CA . GLN A 1 334 ? -9.541 -28.170 16.771 1.00 67.94 334 GLN A CA 1
ATOM 2722 C C . GLN A 1 334 ? -8.717 -27.448 15.704 1.00 67.94 334 GLN A C 1
ATOM 2724 O O . GLN A 1 334 ? -7.545 -27.135 15.901 1.00 67.94 334 GLN A O 1
ATOM 2729 N N . LYS A 1 335 ? -9.333 -27.178 14.553 1.00 78.19 335 LYS A N 1
ATOM 2730 C CA . LYS A 1 335 ? -8.745 -26.324 13.516 1.00 78.19 335 LYS A CA 1
ATOM 2731 C C . LYS A 1 335 ? -9.324 -24.919 13.630 1.00 78.19 335 LYS A C 1
ATOM 2733 O O . LYS A 1 335 ? -10.449 -24.752 14.094 1.00 78.19 335 LYS A O 1
ATOM 2738 N N . GLU A 1 336 ? -8.548 -23.925 13.209 1.00 87.69 336 GLU A N 1
ATOM 2739 C CA . GLU A 1 336 ? -9.045 -22.556 13.060 1.00 87.69 336 GLU A CA 1
ATOM 2740 C C . GLU A 1 336 ? -10.262 -22.530 12.125 1.00 87.69 336 GLU A C 1
ATOM 2742 O O . GLU A 1 336 ? -10.314 -23.273 11.140 1.00 87.69 336 GLU A O 1
ATOM 2747 N N . GLN A 1 337 ? -11.225 -21.660 12.427 1.00 92.06 337 GLN A N 1
ATOM 2748 C CA . GLN A 1 337 ? -12.453 -21.519 11.650 1.00 92.06 337 GLN A CA 1
ATOM 2749 C C . GLN A 1 337 ? -12.714 -20.051 11.307 1.00 92.06 337 GLN A C 1
ATOM 2751 O O . GLN A 1 337 ? -12.541 -19.169 12.145 1.00 92.06 337 GLN A O 1
ATOM 2756 N N . ALA A 1 338 ? -13.174 -19.794 10.085 1.00 92.50 338 ALA A N 1
ATOM 2757 C CA . ALA A 1 338 ? -13.651 -18.488 9.661 1.00 92.50 338 ALA A CA 1
ATOM 2758 C C . ALA A 1 338 ? -15.084 -18.235 10.165 1.00 92.50 338 ALA A C 1
ATOM 2760 O O . ALA A 1 338 ? -15.992 -19.066 10.020 1.00 92.50 338 ALA A O 1
ATOM 2761 N N . ILE A 1 339 ? -15.275 -17.066 10.768 1.00 92.12 339 ILE A N 1
ATOM 2762 C CA . ILE A 1 339 ? -16.554 -16.569 11.283 1.00 92.12 339 ILE A CA 1
ATOM 2763 C C . ILE A 1 339 ? -16.806 -15.154 10.761 1.00 92.12 339 ILE A C 1
ATOM 2765 O O . ILE A 1 339 ? -15.870 -14.476 10.335 1.00 92.12 339 ILE A O 1
ATOM 2769 N N . LYS A 1 340 ? -18.067 -14.706 10.815 1.00 90.88 340 LYS A N 1
ATOM 2770 C CA . LYS A 1 340 ? -18.496 -13.401 10.279 1.00 90.88 340 LYS A CA 1
ATOM 2771 C C . LYS A 1 340 ? -17.972 -13.159 8.861 1.00 90.88 340 LYS A C 1
ATOM 2773 O O . LYS A 1 340 ? -17.457 -12.089 8.547 1.00 90.88 340 LYS A O 1
ATOM 2778 N N . VAL A 1 341 ? -18.059 -14.192 8.034 1.00 92.06 341 VAL A N 1
ATOM 2779 C CA . VAL A 1 341 ? -17.629 -14.148 6.642 1.00 92.06 341 VAL A CA 1
ATOM 2780 C C . VAL A 1 341 ? -18.523 -13.154 5.900 1.00 92.06 341 VAL A C 1
ATOM 2782 O O . VAL A 1 341 ? -19.745 -13.276 5.966 1.00 92.06 341 VAL A O 1
ATOM 2785 N N . ASN A 1 342 ? -17.943 -12.183 5.199 1.00 91.62 342 ASN A N 1
ATOM 2786 C CA . ASN A 1 342 ? -18.693 -11.249 4.357 1.00 91.62 342 ASN A CA 1
ATOM 2787 C C . ASN A 1 342 ? -18.165 -11.309 2.933 1.00 91.62 342 ASN A C 1
ATOM 2789 O O . ASN A 1 342 ? -16.954 -11.302 2.716 1.00 91.62 342 ASN A O 1
ATOM 2793 N N . VAL A 1 343 ? -19.084 -11.352 1.974 1.00 89.69 343 VAL A N 1
ATOM 2794 C CA . VAL A 1 343 ? -18.761 -11.235 0.552 1.00 89.69 343 VAL A CA 1
ATOM 2795 C C . VAL A 1 343 ? -18.249 -9.824 0.281 1.00 89.69 343 VAL A C 1
ATOM 2797 O O . VAL A 1 343 ? -18.834 -8.852 0.758 1.00 89.69 343 VAL A O 1
ATOM 2800 N N . LEU A 1 344 ? -17.131 -9.733 -0.434 1.00 85.25 344 LEU A N 1
ATOM 2801 C CA . LEU A 1 344 ? -16.622 -8.475 -0.965 1.00 85.25 344 LEU A CA 1
ATOM 2802 C C . LEU A 1 344 ? -17.361 -8.191 -2.276 1.00 85.25 344 LEU A C 1
ATOM 2804 O O . LEU A 1 344 ? -17.403 -9.065 -3.144 1.00 85.25 344 LEU A O 1
ATOM 2808 N N . GLU A 1 345 ? -17.987 -7.017 -2.360 1.00 65.88 345 GLU A N 1
ATOM 2809 C CA . GLU A 1 345 ? -18.679 -6.524 -3.562 1.00 65.88 345 GLU A CA 1
ATOM 2810 C C . GLU A 1 345 ? -17.711 -5.932 -4.581 1.00 65.88 345 GLU A C 1
ATOM 2812 O O . GLU A 1 345 ? -16.772 -5.222 -4.144 1.00 65.88 345 GLU A O 1
#

Solvent-accessible surface area (backbone atoms only — not comparable to full-atom values): 19808 Å² total; per-residue (Å²): 132,91,75,86,76,85,82,72,78,46,66,63,59,54,50,52,53,51,51,38,50,74,70,71,47,87,60,89,84,64,83,79,90,81,86,88,82,89,78,93,49,63,71,55,52,52,47,50,51,34,68,62,30,78,91,52,88,63,54,71,56,65,55,55,54,66,38,68,46,49,52,55,42,37,54,48,38,59,61,53,48,82,77,43,106,59,88,60,56,40,61,38,71,49,92,74,70,57,75,90,55,58,71,90,38,47,42,38,58,60,52,32,54,25,28,26,37,7,42,59,67,66,36,25,37,58,30,79,58,57,57,62,59,49,51,63,74,40,54,54,57,59,87,49,80,87,41,63,56,58,45,53,52,40,26,32,50,49,49,51,49,50,54,52,52,27,66,76,36,62,69,54,33,74,75,39,62,85,42,48,39,53,32,50,27,44,36,36,47,76,57,39,40,79,67,47,58,68,69,40,49,76,59,26,45,52,40,28,47,36,40,45,50,47,67,70,38,96,57,24,69,58,50,53,48,51,19,47,57,47,46,52,53,51,51,53,52,48,28,69,76,74,32,77,79,50,70,76,49,56,58,61,25,60,69,51,52,53,50,51,46,38,75,73,62,79,43,87,76,81,73,78,78,85,49,42,45,30,35,26,73,44,69,50,68,50,100,84,73,45,49,32,34,31,29,44,40,94,94,58,61,35,37,33,44,35,96,57,34,78,86,60,61,74,87,75,40,62,68,40,46,29,35,32,46,79,44,74,47,90,46,95,89,49,67,54,32,44,30,68,62,39,77,56,125

Secondary structure (DSSP, 8-state):
---S----S-HHHHHHHHHHHHTT---TT----------S-HHHHHHHHHHH-TTS---HHHHHTTSHHHHHHHHHHHHTTTT-SS---EEE-STTSSTTS-GGGEEEHHHHHHHHHHHTS--TTTTTS-HHHHHHHTTTTSS-TTS-SHHHHHHHHHHHHHHHHHHHSHHHHHHHGGGHHHHHHHHHHHHT-S---TT-HHHHHHHHHHHHHHHHSTTHHHHHHHHHHHHHHHHHHHHHHH-GGGGGSTTT-HHHHHHHHHHHHSS---------EEEEEEEEE-TTS-EEEEE--SSSPEEEEGGG-TTS-TTT-TT-EEEEEEE--SSTTPPPEEEEEEE--

Radius of gyration: 24.06 Å; Cα contacts (8 Å, |Δi|>4): 439; chains: 1; bounding box: 57×60×64 Å

Sequence (345 aa):
MLESPQVVNGCQTCNSLYVAMKNGVDISEAVIFVKIIATQVDSLTNGIVKGTNRQNIVYDEAFEITKPFHKNLEDFFESMKDSSGSVTLFYERRSKQHPNIPPYKKTVFKQLIQGFVSTFLSEPHNGHIHENKLLKLYENRIFVDSQSLLPYYVSALSLNRLEAYMRRNNSTQREFKNFKMQILFIFYLQNAGKAKDINREKDIDKYANDALNAINSADSDKKFKAAIDKFVELRESWIKEKGTAYKFAIKDSREFTDFVIEKLTKSNSETVALLPVGQVVKISIDRYGQYYGFISRNPNDIFFHSEKNHHLDFEEIVGKAVNYEILPAKESWQKEQAIKVNVLE